Protein AF-A0A966V3R0-F1 (afdb_monomer_lite)

Radius of gyration: 20.93 Å; chains: 1; bounding box: 49×38×62 Å

Foldseek 3Di:
DADLLLLQLQLQCQQLQHLCRSCVLVVHHSVVSVVSPVVVCVVQVWDWDADPQGIDIDGPRLVVLLVVLVVSLVVCLVVLHAAEEEEDLLCCVLLVVLDDPPRYDYHDNPLNPNVQVVVSQSSSSGFKYKAAPLNPPDDDCPFKDKAWLDKFFKFKWFQCPDDDPDDLVNDDDVLVCVVVVLEDDDSRADPVSVPPPPPDVPCPDSVVGDPDDDPRPRMDIDGPSSQVVRPRIDTRDDPRRGMIIMIMMGTPVCCPRVVVVVSSVSSSVVVVVSVVVSVVVVVVD

Secondary structure (DSSP, 8-state):
---HHHHHHHHHHHHSSSHHHHHHHHTS-HHHHHHHHHHHHHHTTEEEEE-SS-EEEEETTHHHHHHHHHHHHHHHHHTT--EEEE--HHHHHHHHHHS-GGGEEE--SSS---S-HHHHHHTTS-SEEEE-GGGGSS---TTEEEEEEEEEE-EEEEE-SS-----GGG---HHHHHHTTSSPPPTTS-GGG--S-SS------TTS-SS-S-TT--EEEE-HHHHTTSTTEEE-------EEEEEEEEEGGGTT-HHHHHHHHHHHHHHHHHHHHHHHHHH--

Structure (mmCIF, N/CA/C/O backbone):
data_AF-A0A966V3R0-F1
#
_entry.id   AF-A0A966V3R0-F1
#
loop_
_atom_site.group_PDB
_atom_site.id
_atom_site.type_symbol
_atom_site.label_atom_id
_atom_site.label_alt_id
_atom_site.label_comp_id
_atom_site.label_asym_id
_atom_site.label_entity_id
_atom_site.label_seq_id
_atom_site.pdbx_PDB_ins_code
_atom_site.Cartn_x
_atom_site.Cartn_y
_atom_site.Cartn_z
_atom_site.occupancy
_atom_site.B_iso_or_equiv
_atom_site.auth_seq_id
_atom_site.auth_comp_id
_atom_site.auth_asym_id
_atom_site.auth_atom_id
_atom_site.pdbx_PDB_model_num
ATOM 1 N N . MET A 1 1 ? -16.363 1.382 23.168 1.00 70.00 1 MET A N 1
ATOM 2 C CA . MET A 1 1 ? -16.516 1.591 21.716 1.00 70.00 1 MET A CA 1
ATOM 3 C C . MET A 1 1 ? -15.509 2.644 21.319 1.00 70.00 1 MET A C 1
ATOM 5 O O . MET A 1 1 ? -15.527 3.715 21.920 1.00 70.00 1 MET A O 1
ATOM 9 N N . ILE A 1 2 ? -14.588 2.299 20.427 1.00 92.81 2 ILE A N 1
ATOM 10 C CA . ILE A 1 2 ? -13.555 3.225 19.961 1.00 92.81 2 ILE A CA 1
ATOM 11 C C . ILE A 1 2 ? -14.083 4.015 18.762 1.00 92.81 2 ILE A C 1
ATOM 13 O O . ILE A 1 2 ? -15.001 3.572 18.075 1.00 92.81 2 ILE A O 1
ATOM 17 N N . SER A 1 3 ? -13.556 5.211 18.520 1.00 93.88 3 SER A N 1
ATOM 18 C CA . SER A 1 3 ? -13.955 5.998 17.349 1.00 93.88 3 SER A CA 1
ATOM 19 C C . SER A 1 3 ? -13.263 5.511 16.068 1.00 93.88 3 SER A C 1
ATOM 21 O O . SER A 1 3 ? -12.231 4.832 16.107 1.00 93.88 3 SER A O 1
ATOM 23 N N . LEU A 1 4 ? -13.796 5.902 14.905 1.00 92.81 4 LEU A N 1
ATOM 24 C CA . LEU A 1 4 ? -13.163 5.622 13.610 1.00 92.81 4 LEU A CA 1
ATOM 25 C C . LEU A 1 4 ? -11.753 6.209 13.537 1.00 92.81 4 LEU A C 1
ATOM 27 O O . LEU A 1 4 ? -10.833 5.540 13.072 1.00 92.81 4 LEU A O 1
ATOM 31 N N . GLU A 1 5 ? -11.569 7.432 14.037 1.00 94.56 5 GLU A N 1
ATOM 32 C CA . GLU A 1 5 ? -10.272 8.108 14.063 1.00 94.56 5 GLU A CA 1
ATOM 33 C C . GLU A 1 5 ? -9.294 7.448 15.039 1.00 94.56 5 GLU A C 1
ATOM 35 O O . GLU A 1 5 ? -8.082 7.529 14.843 1.00 94.56 5 GLU A O 1
ATOM 40 N N . GLU A 1 6 ? -9.795 6.829 16.109 1.00 97.12 6 GLU A N 1
ATOM 41 C CA . GLU A 1 6 ? -8.965 6.093 17.059 1.00 97.12 6 GLU A CA 1
ATOM 42 C C . GLU A 1 6 ? -8.390 4.834 16.415 1.00 97.12 6 GLU A C 1
ATOM 44 O O . GLU A 1 6 ? -7.166 4.667 16.412 1.00 97.12 6 GLU A O 1
ATOM 49 N N . LEU A 1 7 ? -9.237 4.014 15.781 1.00 96.50 7 LEU A N 1
ATOM 50 C CA . LEU A 1 7 ? -8.775 2.824 15.064 1.00 96.50 7 LEU A CA 1
ATOM 51 C C . LEU A 1 7 ? -7.888 3.183 13.868 1.00 96.50 7 LEU A C 1
ATOM 53 O O . LEU A 1 7 ? -6.847 2.570 13.651 1.00 96.50 7 LEU A O 1
ATOM 57 N N . GLU A 1 8 ? -8.258 4.225 13.121 1.00 95.38 8 GLU A N 1
ATOM 58 C CA . GLU A 1 8 ? -7.466 4.712 11.995 1.00 95.38 8 GLU A CA 1
ATOM 59 C C . GLU A 1 8 ? -6.062 5.157 12.412 1.00 95.38 8 GLU A C 1
ATOM 61 O O . GLU A 1 8 ? -5.103 4.878 11.695 1.00 95.38 8 GLU A O 1
ATOM 66 N N . ALA A 1 9 ? -5.913 5.793 13.577 1.00 96.75 9 ALA A N 1
ATOM 67 C CA . ALA A 1 9 ? -4.601 6.174 14.090 1.00 96.75 9 ALA A CA 1
ATOM 68 C C . ALA A 1 9 ? -3.702 4.953 14.345 1.00 96.75 9 ALA A C 1
ATOM 70 O O . ALA A 1 9 ? -2.512 5.002 14.024 1.00 96.75 9 ALA A O 1
ATOM 71 N N . LEU A 1 10 ? -4.262 3.868 14.894 1.00 96.50 10 LEU A N 1
ATOM 72 C CA . LEU A 1 10 ? -3.543 2.609 15.090 1.00 96.50 10 LEU A CA 1
ATOM 73 C C . LEU A 1 10 ? -3.164 1.978 13.750 1.00 96.50 10 LEU A C 1
ATOM 75 O O . LEU A 1 10 ? -1.987 1.722 13.512 1.00 96.50 10 LEU A O 1
ATOM 79 N N . ASP A 1 11 ? -4.131 1.785 12.859 1.00 95.25 11 ASP A N 1
ATOM 80 C CA . ASP A 1 11 ? -3.917 1.133 11.565 1.00 95.25 11 ASP A CA 1
ATOM 81 C C . ASP A 1 11 ? -2.881 1.867 10.708 1.00 95.25 11 ASP A C 1
ATOM 83 O O . ASP A 1 11 ? -1.977 1.246 10.149 1.00 95.25 11 ASP A O 1
ATOM 87 N N . LEU A 1 12 ? -2.963 3.200 10.639 1.00 94.19 12 LEU A N 1
ATOM 88 C CA . LEU A 1 12 ? -1.989 4.010 9.911 1.00 94.19 12 LEU A CA 1
ATOM 89 C C . LEU A 1 12 ? -0.604 3.942 10.553 1.00 94.19 12 LEU A C 1
ATOM 91 O O . LEU A 1 12 ? 0.388 3.966 9.834 1.00 94.19 12 LEU A O 1
ATOM 95 N N . ALA A 1 13 ? -0.498 3.844 11.879 1.00 93.25 13 ALA A N 1
ATOM 96 C CA . ALA A 1 13 ? 0.801 3.696 12.528 1.00 93.25 13 ALA A CA 1
ATOM 97 C C . ALA A 1 13 ? 1.418 2.315 12.274 1.00 93.25 13 ALA A C 1
ATOM 99 O O . ALA A 1 13 ? 2.622 2.238 12.037 1.00 93.25 13 ALA A O 1
ATOM 100 N N . LEU A 1 14 ? 0.613 1.247 12.278 1.00 91.75 14 LEU A N 1
ATOM 101 C CA . LEU A 1 14 ? 1.065 -0.106 11.937 1.00 91.75 14 LEU A CA 1
ATOM 102 C C . LEU A 1 14 ? 1.515 -0.179 10.480 1.00 91.75 14 LEU A C 1
ATOM 104 O O . LEU A 1 14 ? 2.629 -0.616 10.192 1.00 91.75 14 LEU A O 1
ATOM 108 N N . TRP A 1 15 ? 0.681 0.327 9.573 1.00 92.19 15 TRP A N 1
ATOM 109 C CA . TRP A 1 15 ? 0.967 0.330 8.148 1.00 92.19 15 TRP A CA 1
ATOM 110 C C . TRP A 1 15 ? 2.154 1.234 7.809 1.00 92.19 15 TRP A C 1
ATOM 112 O O . TRP A 1 15 ? 3.150 0.762 7.276 1.00 92.19 15 TRP A O 1
ATOM 122 N N . LEU A 1 16 ? 2.114 2.516 8.177 1.00 88.94 16 LEU A N 1
ATOM 123 C CA . LEU A 1 16 ? 3.147 3.508 7.841 1.00 88.94 16 LEU A CA 1
ATOM 124 C C . LEU A 1 16 ? 4.355 3.468 8.798 1.00 88.94 16 LEU A C 1
ATOM 126 O O . LEU A 1 16 ? 5.250 4.313 8.715 1.00 88.94 16 LEU A O 1
ATOM 130 N N . ARG A 1 17 ? 4.376 2.496 9.720 1.00 87.69 17 ARG A N 1
ATOM 131 C CA . ARG A 1 17 ? 5.440 2.168 10.688 1.00 87.69 17 ARG A CA 1
ATOM 132 C C . ARG A 1 17 ? 5.812 3.250 11.704 1.00 87.69 17 ARG A C 1
ATOM 134 O O . ARG A 1 17 ? 6.695 3.020 12.533 1.00 87.69 17 ARG A O 1
ATOM 141 N N . THR A 1 18 ? 5.195 4.429 11.662 1.00 88.19 18 THR A N 1
ATOM 142 C CA . THR A 1 18 ? 5.498 5.529 12.585 1.00 88.19 18 THR A CA 1
ATOM 143 C C . THR A 1 18 ? 4.255 6.352 12.911 1.00 88.19 18 THR A C 1
ATOM 145 O O . THR A 1 18 ? 3.414 6.619 12.052 1.00 88.19 18 THR A O 1
ATOM 148 N N . GLY A 1 19 ? 4.178 6.844 14.152 1.00 90.19 19 GLY A N 1
ATOM 149 C CA . GLY A 1 19 ? 3.129 7.786 14.557 1.00 90.19 19 GLY A CA 1
ATOM 150 C C . GLY A 1 19 ? 3.227 9.144 13.848 1.00 90.19 19 GLY A C 1
ATOM 151 O O . GLY A 1 19 ? 2.223 9.832 13.698 1.00 90.19 19 GLY A O 1
ATOM 152 N N . GLN A 1 20 ? 4.421 9.527 13.379 1.00 91.31 20 GLN A N 1
ATOM 153 C CA . GLN A 1 20 ? 4.618 10.747 12.594 1.00 91.31 20 GLN A CA 1
ATOM 154 C C . GLN A 1 20 ? 3.966 10.634 11.210 1.00 91.31 20 GLN A C 1
ATOM 156 O O . GLN A 1 20 ? 3.215 11.529 10.828 1.00 91.31 20 GLN A O 1
ATOM 161 N N . ALA A 1 21 ? 4.206 9.536 10.485 1.00 89.88 21 ALA A N 1
ATOM 162 C CA . ALA A 1 21 ? 3.581 9.301 9.184 1.00 89.88 21 ALA A CA 1
ATOM 163 C C . ALA A 1 21 ? 2.057 9.155 9.310 1.00 89.88 21 ALA A C 1
ATOM 165 O O . ALA A 1 21 ? 1.314 9.734 8.519 1.00 89.88 21 ALA A O 1
ATOM 166 N N . ALA A 1 22 ? 1.583 8.474 10.359 1.00 92.69 22 ALA A N 1
ATOM 167 C CA . ALA A 1 22 ? 0.158 8.421 10.679 1.00 92.69 22 ALA A CA 1
ATOM 168 C C . ALA A 1 22 ? -0.429 9.821 10.935 1.00 92.69 22 ALA A C 1
ATOM 170 O O . ALA A 1 22 ? -1.480 10.156 10.396 1.00 92.69 22 ALA A O 1
ATOM 171 N N . GLY A 1 23 ? 0.274 10.678 11.683 1.00 93.31 23 GLY A N 1
ATOM 172 C CA . GLY A 1 23 ? -0.156 12.057 11.936 1.00 93.31 23 GLY A CA 1
ATOM 173 C C . GLY A 1 23 ? -0.253 12.885 10.658 1.00 93.31 23 GLY A C 1
ATOM 174 O O . GLY A 1 23 ? -1.248 13.575 10.444 1.00 93.31 23 GLY A O 1
ATOM 175 N N . GLN A 1 24 ? 0.726 12.756 9.760 1.00 91.62 24 GLN A N 1
ATOM 176 C CA . GLN A 1 24 ? 0.691 13.398 8.443 1.00 91.62 24 GLN A CA 1
ATOM 177 C C . GLN A 1 24 ? -0.510 12.928 7.614 1.00 91.62 24 GLN A C 1
ATOM 179 O O . GLN A 1 24 ? -1.234 13.761 7.072 1.00 91.62 24 GLN A O 1
ATOM 184 N N . ALA A 1 25 ? -0.764 11.616 7.568 1.00 90.00 25 ALA A N 1
ATOM 185 C CA . ALA A 1 25 ? -1.905 11.050 6.853 1.00 90.00 25 ALA A CA 1
ATOM 186 C C . ALA A 1 25 ? -3.251 11.528 7.429 1.00 90.00 25 ALA A C 1
ATOM 188 O O . ALA A 1 25 ? -4.181 11.807 6.674 1.00 90.00 25 ALA A O 1
ATOM 189 N N . MET A 1 26 ? -3.352 11.680 8.750 1.00 91.81 26 MET A N 1
ATOM 190 C CA . MET A 1 26 ? -4.562 12.147 9.437 1.00 91.81 26 MET A CA 1
ATOM 191 C C . MET A 1 26 ? -4.673 13.675 9.563 1.00 91.81 26 MET A C 1
ATOM 193 O O . MET A 1 26 ? -5.656 14.161 10.121 1.00 91.81 26 MET A O 1
ATOM 197 N N . HIS A 1 27 ? -3.682 14.436 9.089 1.00 92.75 27 HIS A N 1
ATOM 198 C CA . HIS A 1 27 ? -3.557 15.883 9.311 1.00 92.75 27 HIS A CA 1
ATOM 199 C C . HIS A 1 27 ? -3.627 16.290 10.796 1.00 92.75 27 HIS A C 1
ATOM 201 O O . HIS A 1 27 ? -4.275 17.269 11.164 1.00 92.75 27 HIS A O 1
ATOM 207 N N . CYS A 1 28 ? -2.950 15.544 11.670 1.00 95.44 28 CYS A N 1
ATOM 208 C CA . CYS A 1 28 ? -2.833 15.858 13.091 1.00 95.44 28 CYS A CA 1
ATOM 209 C C . CYS A 1 28 ? -1.398 15.659 13.604 1.00 95.44 28 CYS A C 1
ATOM 211 O O . CYS A 1 28 ? -0.522 15.136 12.916 1.00 95.44 28 CYS A O 1
ATOM 213 N N . ASN A 1 29 ? -1.122 16.120 14.824 1.00 95.31 29 ASN A N 1
ATOM 214 C CA . ASN A 1 29 ? 0.201 15.952 15.420 1.00 95.31 29 ASN A CA 1
ATOM 215 C C . ASN A 1 29 ? 0.402 14.527 15.971 1.00 95.31 29 ASN A C 1
ATOM 217 O O . ASN A 1 29 ? -0.544 13.830 16.348 1.00 95.31 29 ASN A O 1
ATOM 221 N N . GLN A 1 30 ? 1.666 14.113 16.075 1.00 95.38 30 GLN A N 1
ATOM 222 C CA . GLN A 1 30 ? 2.041 12.795 16.594 1.00 95.38 30 GLN A CA 1
ATOM 223 C C . GLN A 1 30 ? 1.498 12.544 18.011 1.00 95.38 30 GLN A C 1
ATOM 225 O O . GLN A 1 30 ? 1.122 11.422 18.332 1.00 95.38 30 GLN A O 1
ATOM 230 N N . SER A 1 31 ? 1.410 13.568 18.867 1.00 96.50 31 SER A N 1
ATOM 231 C CA . SER A 1 31 ? 0.886 13.403 20.229 1.00 96.50 31 SER A CA 1
ATOM 232 C C . SER A 1 31 ? -0.610 13.065 20.252 1.00 96.50 31 SER A C 1
ATOM 234 O O . SER A 1 31 ? -1.043 12.292 21.108 1.00 96.50 31 SER A O 1
ATOM 236 N N . THR A 1 32 ? -1.394 13.572 19.296 1.00 97.62 32 THR A N 1
ATOM 237 C CA . THR A 1 32 ? -2.801 13.186 19.101 1.00 97.62 32 THR A CA 1
ATOM 238 C C . THR A 1 32 ? -2.905 11.737 18.641 1.00 97.62 32 THR A C 1
ATOM 240 O O . THR A 1 32 ? -3.702 10.988 19.204 1.00 97.62 32 THR A O 1
ATOM 243 N N . VAL A 1 33 ? -2.063 11.321 17.689 1.00 97.12 33 VAL A N 1
ATOM 244 C CA . VAL A 1 33 ? -1.975 9.920 17.243 1.00 97.12 33 VAL A CA 1
ATOM 245 C C . VAL A 1 33 ? -1.655 8.998 18.417 1.00 97.12 33 VAL A C 1
ATOM 247 O O . VAL A 1 33 ? -2.396 8.054 18.662 1.00 97.12 33 VAL A O 1
ATOM 250 N N . SER A 1 34 ? -0.628 9.305 19.215 1.00 96.88 34 SER A N 1
ATOM 251 C CA . SER A 1 34 ? -0.251 8.479 20.369 1.00 96.88 34 SER A CA 1
ATOM 252 C C . SER A 1 34 ? -1.370 8.349 21.407 1.00 96.88 34 SER A C 1
ATOM 254 O O . SER A 1 34 ? -1.554 7.277 21.978 1.00 96.88 34 SER A O 1
ATOM 256 N N . ARG A 1 35 ? -2.138 9.420 21.660 1.00 97.56 35 ARG A N 1
ATOM 257 C CA . ARG A 1 35 ? -3.294 9.371 22.574 1.00 97.56 35 ARG A CA 1
ATOM 258 C C . ARG A 1 35 ? -4.416 8.489 22.030 1.00 97.56 35 ARG A C 1
ATOM 260 O O . ARG A 1 35 ? -4.992 7.726 22.795 1.00 97.56 35 ARG A O 1
ATOM 267 N N . ARG A 1 36 ? -4.714 8.597 20.732 1.00 98.00 36 ARG A N 1
ATOM 268 C CA . ARG A 1 36 ? -5.726 7.779 20.046 1.00 98.00 36 ARG A CA 1
ATOM 269 C C . ARG A 1 36 ? -5.355 6.301 20.056 1.00 98.00 36 ARG A C 1
ATOM 271 O O . ARG A 1 36 ? -6.161 5.485 20.476 1.00 98.00 36 ARG A O 1
ATOM 278 N N . ILE A 1 37 ? -4.109 5.990 19.704 1.00 97.25 37 ILE A N 1
ATOM 279 C CA . ILE A 1 37 ? -3.561 4.634 19.770 1.00 97.25 37 ILE A CA 1
ATOM 280 C C . ILE A 1 37 ? -3.718 4.054 21.172 1.00 97.25 37 ILE A C 1
ATOM 282 O O . ILE A 1 37 ? -4.222 2.947 21.305 1.00 97.25 37 ILE A O 1
ATOM 286 N N . ARG A 1 38 ? -3.343 4.805 22.217 1.00 96.94 38 ARG A N 1
ATOM 287 C CA . ARG A 1 38 ? -3.463 4.323 23.598 1.00 96.94 38 ARG A CA 1
ATOM 288 C C . ARG A 1 38 ? -4.898 3.938 23.953 1.00 96.94 38 ARG A C 1
ATOM 290 O O . ARG A 1 38 ? -5.092 2.883 24.521 1.00 96.94 38 ARG A O 1
ATOM 297 N N . ARG A 1 39 ? -5.897 4.726 23.545 1.00 97.06 39 ARG A N 1
ATOM 298 C CA . ARG A 1 39 ? -7.310 4.383 23.788 1.00 97.06 39 ARG A CA 1
ATOM 299 C C . ARG A 1 39 ? -7.738 3.087 23.110 1.00 97.06 39 ARG A C 1
ATOM 301 O O . ARG A 1 39 ? -8.519 2.347 23.692 1.00 97.06 39 ARG A O 1
ATOM 308 N N . VAL A 1 40 ? -7.243 2.822 21.898 1.00 97.06 40 VAL A N 1
ATOM 309 C CA . VAL A 1 40 ? -7.500 1.544 21.221 1.00 97.06 40 VAL A CA 1
ATOM 310 C C . VAL A 1 40 ? -6.835 0.407 21.984 1.00 97.06 40 VAL A C 1
ATOM 312 O O . VAL A 1 40 ? -7.498 -0.560 22.324 1.00 97.06 40 VAL A O 1
ATOM 315 N N . LEU A 1 41 ? -5.551 0.546 22.306 1.00 96.25 41 LEU A N 1
ATOM 316 C CA . LEU A 1 41 ? -4.802 -0.464 23.051 1.00 96.25 41 LEU A CA 1
ATOM 317 C C . LEU A 1 41 ? -5.446 -0.776 24.411 1.00 96.25 41 LEU A C 1
ATOM 319 O O . LEU A 1 41 ? -5.676 -1.941 24.705 1.00 96.25 41 LEU A O 1
ATOM 323 N N . ASP A 1 42 ? -5.841 0.246 25.174 1.00 95.50 42 ASP A N 1
ATOM 324 C CA . ASP A 1 42 ? -6.535 0.087 26.457 1.00 95.50 42 ASP A CA 1
ATOM 325 C C . ASP A 1 42 ? -7.890 -0.636 26.291 1.00 95.50 42 ASP A C 1
ATOM 327 O O . ASP A 1 42 ? -8.297 -1.405 27.157 1.00 95.50 42 ASP A O 1
ATOM 331 N N . ALA A 1 43 ? -8.605 -0.402 25.182 1.00 95.31 43 ALA A N 1
ATOM 332 C CA . ALA A 1 43 ? -9.907 -1.020 24.920 1.00 95.31 43 ALA A CA 1
ATOM 333 C C . ALA A 1 43 ? -9.822 -2.505 24.533 1.00 95.31 43 ALA A C 1
ATOM 335 O O . ALA A 1 43 ? -10.803 -3.225 24.711 1.00 95.31 43 ALA A O 1
ATOM 336 N N . PHE A 1 44 ? -8.680 -2.948 24.002 1.00 94.62 44 PHE A N 1
ATOM 337 C CA . PHE A 1 44 ? -8.447 -4.326 23.557 1.00 94.62 44 PHE A CA 1
ATOM 338 C C . PHE A 1 44 ? -7.384 -5.049 24.396 1.00 94.62 44 PHE A C 1
ATOM 340 O O . PHE A 1 44 ? -6.877 -6.076 23.957 1.00 94.62 44 PHE A O 1
ATOM 347 N N . ASP A 1 45 ? -7.018 -4.515 25.565 1.00 94.12 45 ASP A N 1
ATOM 348 C CA . ASP A 1 45 ? -5.939 -5.043 26.416 1.00 94.12 45 ASP A CA 1
ATOM 349 C C . ASP A 1 45 ? -4.681 -5.402 25.601 1.00 94.12 45 ASP A C 1
ATOM 351 O O . ASP A 1 45 ? -4.178 -6.525 25.590 1.00 94.12 45 ASP A O 1
ATOM 355 N N . GLY A 1 46 ? -4.271 -4.445 24.767 1.00 94.44 46 GLY A N 1
ATOM 356 C CA . GLY A 1 46 ? -3.234 -4.624 23.768 1.00 94.44 46 GLY A CA 1
ATOM 357 C C . GLY A 1 46 ? -2.031 -3.726 23.994 1.00 94.44 46 GLY A C 1
ATOM 358 O O . GLY A 1 46 ? -2.076 -2.706 24.677 1.00 94.44 46 GLY A O 1
ATOM 359 N N . GLU A 1 47 ? -0.941 -4.056 23.320 1.00 95.19 47 GLU A N 1
ATOM 360 C CA . GLU A 1 47 ? 0.256 -3.229 23.262 1.00 95.19 47 GLU A CA 1
ATOM 361 C C . GLU A 1 47 ? 0.853 -3.217 21.853 1.00 95.19 47 GLU A C 1
ATOM 363 O O . GLU A 1 47 ? 0.731 -4.172 21.084 1.00 95.19 47 GLU A O 1
ATOM 368 N N . ILE A 1 48 ? 1.508 -2.107 21.498 1.00 93.19 48 ILE A N 1
ATOM 369 C CA . ILE A 1 48 ? 2.312 -2.046 20.275 1.00 93.19 48 ILE A CA 1
ATOM 370 C C . ILE A 1 48 ? 3.697 -2.593 20.575 1.00 93.19 48 ILE A C 1
ATOM 372 O O . ILE A 1 48 ? 4.438 -2.052 21.398 1.00 93.19 48 ILE A O 1
ATOM 376 N N . CYS A 1 49 ? 4.075 -3.599 19.807 1.00 91.12 49 CYS A N 1
ATOM 377 C CA . CYS A 1 49 ? 5.396 -4.187 19.812 1.00 91.12 49 CYS A CA 1
ATOM 378 C C . CYS A 1 49 ? 6.150 -3.811 18.529 1.00 91.12 49 CYS A C 1
ATOM 380 O O . CYS A 1 49 ? 5.573 -3.374 17.529 1.00 91.12 49 CYS A O 1
ATOM 382 N N . ARG A 1 50 ? 7.471 -4.008 18.547 1.00 89.12 50 ARG A N 1
ATOM 383 C CA . ARG A 1 50 ? 8.342 -3.807 17.385 1.00 89.12 50 ARG A CA 1
ATOM 384 C C . ARG A 1 50 ? 9.194 -5.044 17.145 1.00 89.12 50 ARG A C 1
ATOM 386 O O . ARG A 1 50 ? 9.756 -5.591 18.088 1.00 89.12 50 ARG A O 1
ATOM 393 N N . ASN A 1 51 ? 9.315 -5.454 15.891 1.00 82.94 51 ASN A N 1
ATOM 394 C CA . ASN A 1 51 ? 10.242 -6.495 15.446 1.00 82.94 51 ASN A CA 1
ATOM 395 C C . ASN A 1 51 ? 11.092 -5.983 14.266 1.00 82.94 51 ASN A C 1
ATOM 397 O O . ASN A 1 51 ? 11.059 -4.794 13.936 1.00 82.94 51 ASN A O 1
ATOM 401 N N . SER A 1 52 ? 11.865 -6.872 13.634 1.00 74.56 52 SER A N 1
ATOM 402 C CA . SER A 1 52 ? 12.659 -6.561 12.433 1.00 74.56 52 SER A CA 1
ATOM 403 C C . SER A 1 52 ? 11.807 -6.072 11.253 1.00 74.56 52 SER A C 1
ATOM 405 O O . SER A 1 52 ? 12.303 -5.325 10.413 1.00 74.56 52 SER A O 1
ATOM 407 N N . VAL A 1 53 ? 10.528 -6.455 11.228 1.00 68.25 53 VAL A N 1
ATOM 408 C CA . VAL A 1 53 ? 9.571 -6.235 10.135 1.00 68.25 53 VAL A CA 1
ATOM 409 C C . VAL A 1 53 ? 8.798 -4.920 10.284 1.00 68.25 53 VAL A C 1
ATOM 411 O O . VAL A 1 53 ? 8.378 -4.315 9.294 1.00 68.25 53 VAL A O 1
ATOM 414 N N . GLY A 1 54 ? 8.596 -4.434 11.510 1.00 78.12 54 GLY A N 1
ATOM 415 C CA . GLY A 1 54 ? 7.852 -3.206 11.771 1.00 78.12 54 GLY A CA 1
ATOM 416 C C . GLY A 1 54 ? 7.141 -3.190 13.119 1.00 78.12 54 GLY A C 1
ATOM 417 O O . GLY A 1 54 ? 7.634 -3.733 14.108 1.00 78.12 54 GLY A O 1
ATOM 418 N N . LEU A 1 55 ? 6.005 -2.492 13.152 1.00 86.62 55 LEU A N 1
ATOM 419 C CA . LEU A 1 55 ? 5.118 -2.428 14.309 1.00 86.62 55 LEU A CA 1
ATOM 420 C C . LEU A 1 55 ? 4.019 -3.480 14.171 1.00 86.62 55 LEU A C 1
ATOM 422 O O . LEU A 1 55 ? 3.478 -3.664 13.082 1.00 86.62 55 LEU A O 1
ATOM 426 N N . TYR A 1 56 ? 3.671 -4.125 15.277 1.00 89.12 56 TYR A N 1
ATOM 427 C CA . TYR A 1 56 ? 2.530 -5.033 15.369 1.00 89.12 56 TYR A CA 1
ATOM 428 C C . TYR A 1 56 ? 1.810 -4.827 16.702 1.00 89.12 56 TYR A C 1
ATOM 430 O O . TYR A 1 56 ? 2.362 -4.214 17.616 1.00 89.12 56 TYR A O 1
ATOM 438 N N . VAL A 1 57 ? 0.572 -5.305 16.794 1.00 92.25 57 VAL A N 1
ATOM 439 C CA . VAL A 1 57 ? -0.191 -5.316 18.047 1.00 92.25 57 VAL A CA 1
ATOM 440 C C . VAL A 1 57 ? -0.114 -6.714 18.628 1.00 92.25 57 VAL A C 1
ATOM 442 O O . VAL A 1 57 ? -0.284 -7.685 17.896 1.00 92.25 57 VAL A O 1
ATOM 445 N N . ARG A 1 58 ? 0.159 -6.795 19.925 1.00 92.19 58 ARG A N 1
ATOM 446 C CA . ARG A 1 58 ? -0.057 -7.990 20.734 1.00 92.19 58 ARG A CA 1
ATOM 447 C C . ARG A 1 58 ? -1.253 -7.703 21.630 1.00 92.19 58 ARG A C 1
ATOM 449 O O . ARG A 1 58 ? -1.208 -6.724 22.370 1.00 92.19 58 ARG A O 1
ATOM 456 N N . SER A 1 59 ? -2.312 -8.494 21.525 1.00 91.00 59 SER A N 1
ATOM 457 C CA . SER A 1 59 ? -3.540 -8.312 22.298 1.00 91.00 59 SER A CA 1
ATOM 458 C C . SER A 1 59 ? -4.158 -9.668 22.616 1.00 91.00 59 SER A C 1
ATOM 460 O O . SER A 1 59 ? -4.167 -10.569 21.781 1.00 91.00 59 SER A O 1
ATOM 462 N N . ASP A 1 60 ? -4.727 -9.792 23.812 1.00 89.00 60 ASP A N 1
ATOM 463 C CA . ASP A 1 60 ? -5.511 -10.974 24.196 1.00 89.00 60 ASP A CA 1
ATOM 464 C C . ASP A 1 60 ? -6.911 -10.976 23.540 1.00 89.00 60 ASP A C 1
ATOM 466 O O . ASP A 1 60 ? -7.680 -11.927 23.670 1.00 89.00 60 ASP A O 1
ATOM 470 N N . CYS A 1 61 ? -7.242 -9.906 22.811 1.00 92.25 61 CYS A N 1
ATOM 471 C CA . CYS A 1 61 ? -8.510 -9.659 22.134 1.00 92.25 61 CYS A CA 1
ATOM 472 C C . CYS A 1 61 ? -8.334 -9.476 20.612 1.00 92.25 61 CYS A C 1
ATOM 474 O O . CYS A 1 61 ? -9.088 -8.716 19.996 1.00 92.25 61 CYS A O 1
ATOM 476 N N . ASP A 1 62 ? -7.362 -10.159 19.993 1.00 91.00 62 ASP A N 1
ATOM 477 C CA . ASP A 1 62 ? -7.050 -10.028 18.558 1.00 91.00 62 ASP A CA 1
ATOM 478 C C . ASP A 1 62 ? -8.284 -10.222 17.652 1.00 91.00 62 ASP A C 1
ATOM 480 O O . ASP A 1 62 ? -8.504 -9.430 16.731 1.00 91.00 62 ASP A O 1
ATOM 484 N N . ASP A 1 63 ? -9.142 -11.202 17.954 1.00 93.75 63 ASP A N 1
ATOM 485 C CA . ASP A 1 63 ? -10.377 -11.455 17.197 1.00 93.75 63 ASP A CA 1
ATOM 486 C C . ASP A 1 63 ? -11.368 -10.282 17.286 1.00 93.75 63 ASP A C 1
ATOM 488 O O . ASP A 1 63 ? -12.004 -9.916 16.295 1.00 93.75 63 ASP A O 1
ATOM 492 N N . LEU A 1 64 ? -11.492 -9.653 18.461 1.00 94.69 64 LEU A N 1
ATOM 493 C CA . LEU A 1 64 ? -12.360 -8.486 18.653 1.00 94.69 64 LEU A CA 1
ATOM 494 C C . LEU A 1 64 ? -11.812 -7.262 17.919 1.00 94.69 64 LEU A C 1
ATOM 496 O O . LEU A 1 64 ? -12.581 -6.530 17.296 1.00 94.69 64 LEU A O 1
ATOM 500 N N . LEU A 1 65 ? -10.493 -7.054 17.948 1.00 95.06 65 LEU A N 1
ATOM 501 C CA . LEU A 1 65 ? -9.852 -5.982 17.190 1.00 95.06 65 LEU A CA 1
ATOM 502 C C . LEU A 1 65 ? -10.049 -6.186 15.680 1.00 95.06 65 LEU A C 1
ATOM 504 O O . LEU A 1 65 ? -10.317 -5.227 14.954 1.00 95.06 65 LEU A O 1
ATOM 508 N N . LEU A 1 66 ? -9.951 -7.429 15.205 1.00 95.12 66 LEU A N 1
ATOM 509 C CA . LEU A 1 66 ? -10.206 -7.782 13.812 1.00 95.12 66 LEU A CA 1
ATOM 510 C C . LEU A 1 66 ? -11.657 -7.485 13.404 1.00 95.12 66 LEU A C 1
ATOM 512 O O . LEU A 1 66 ? -11.882 -6.858 12.367 1.00 95.12 66 LEU A O 1
ATOM 516 N N . MET A 1 67 ? -12.630 -7.878 14.232 1.00 95.56 67 MET A N 1
ATOM 517 C CA . MET A 1 67 ? -14.051 -7.583 14.011 1.00 95.56 67 MET A CA 1
ATOM 518 C C . MET A 1 67 ? -14.328 -6.073 13.972 1.00 95.56 67 MET A C 1
ATOM 520 O O . MET A 1 67 ? -15.038 -5.597 13.084 1.00 95.56 67 MET A O 1
ATOM 524 N N . GLU A 1 68 ? -13.729 -5.295 14.876 1.00 95.75 68 GLU A N 1
ATOM 525 C CA . GLU A 1 68 ? -13.881 -3.834 14.878 1.00 95.75 68 GLU A CA 1
ATOM 526 C C . GLU A 1 68 ? -13.314 -3.217 13.589 1.00 95.75 68 GLU A C 1
ATOM 528 O O . GLU A 1 68 ? -13.958 -2.379 12.948 1.00 95.75 68 GLU A O 1
ATOM 533 N N . ARG A 1 69 ? -12.141 -3.686 13.137 1.00 96.12 69 ARG A N 1
ATOM 534 C CA . ARG A 1 69 ? -11.552 -3.248 11.863 1.00 96.12 69 ARG A CA 1
ATOM 535 C C . ARG A 1 69 ? -12.435 -3.583 10.668 1.00 96.12 69 ARG A C 1
ATOM 537 O O . ARG A 1 69 ? -12.580 -2.737 9.788 1.00 96.12 69 ARG A O 1
ATOM 544 N N . GLN A 1 70 ? -13.058 -4.760 10.643 1.00 96.06 70 GLN A N 1
ATOM 545 C CA . GLN A 1 70 ? -14.010 -5.144 9.596 1.00 96.06 70 GLN A CA 1
ATOM 546 C C . GLN A 1 70 ? -15.188 -4.171 9.517 1.00 96.06 70 GLN A C 1
ATOM 548 O O . GLN A 1 70 ? -15.491 -3.641 8.445 1.00 96.06 70 GLN A O 1
ATOM 553 N N . ILE A 1 71 ? -15.821 -3.885 10.657 1.00 95.06 71 ILE A N 1
ATOM 554 C CA . ILE A 1 71 ? -16.957 -2.959 10.734 1.00 95.06 71 ILE A CA 1
ATOM 555 C C . ILE A 1 71 ? -16.530 -1.559 10.277 1.00 95.06 71 ILE A C 1
ATOM 557 O O . ILE A 1 71 ? -17.198 -0.939 9.444 1.00 95.06 71 ILE A O 1
ATOM 561 N N . HIS A 1 72 ? -15.387 -1.071 10.762 1.00 94.94 72 HIS A N 1
ATOM 562 C CA . HIS A 1 72 ? -14.863 0.249 10.412 1.00 94.94 72 HIS A CA 1
ATOM 563 C C . HIS A 1 72 ? -14.472 0.351 8.935 1.00 94.94 72 HIS A C 1
ATOM 565 O O . HIS A 1 72 ? -14.704 1.387 8.309 1.00 94.94 72 HIS A O 1
ATOM 571 N N . GLN A 1 73 ? -13.907 -0.709 8.355 1.00 95.50 73 GLN A N 1
ATOM 572 C CA . GLN A 1 73 ? -13.581 -0.776 6.935 1.00 95.50 73 GLN A CA 1
ATOM 573 C C . GLN A 1 73 ? -14.845 -0.685 6.077 1.00 95.50 73 GLN A C 1
ATOM 575 O O . GLN A 1 73 ? -14.911 0.159 5.182 1.00 95.50 73 GLN A O 1
ATOM 580 N N . LEU A 1 74 ? -15.867 -1.491 6.375 1.00 94.50 74 LEU A N 1
ATOM 581 C CA . LEU A 1 74 ? -17.138 -1.456 5.649 1.00 94.50 74 LEU A CA 1
ATOM 582 C C . LEU A 1 74 ? -17.820 -0.091 5.780 1.00 94.50 74 LEU A C 1
ATOM 584 O O . LEU A 1 74 ? -18.253 0.480 4.777 1.00 94.50 74 LEU A O 1
ATOM 588 N N . TYR A 1 75 ? -17.842 0.482 6.987 1.00 94.25 75 TYR A N 1
ATOM 589 C CA . TYR A 1 75 ? -18.370 1.825 7.214 1.00 94.25 75 TYR A CA 1
ATOM 590 C C . TYR A 1 75 ? -17.603 2.883 6.406 1.00 94.25 75 TYR A C 1
ATOM 592 O O . TYR A 1 75 ? -18.218 3.712 5.730 1.00 94.25 75 TYR A O 1
ATOM 600 N N . ARG A 1 76 ? -16.262 2.853 6.431 1.00 93.06 76 ARG A N 1
ATOM 601 C CA . ARG A 1 76 ? -15.401 3.797 5.697 1.00 93.06 76 ARG A CA 1
ATOM 602 C C . ARG A 1 76 ? -15.636 3.704 4.194 1.00 93.06 76 ARG A C 1
ATOM 604 O O . ARG A 1 76 ? -15.763 4.732 3.527 1.00 93.06 76 ARG A O 1
ATOM 611 N N . LEU A 1 77 ? -15.692 2.490 3.652 1.00 92.50 77 LEU A N 1
ATOM 612 C CA . LEU A 1 77 ? -15.912 2.269 2.227 1.00 92.50 77 LEU A CA 1
ATOM 613 C C . LEU A 1 77 ? -17.324 2.704 1.811 1.00 92.50 77 LEU A C 1
ATOM 615 O O . LEU A 1 77 ? -17.445 3.425 0.820 1.00 92.50 77 LEU A O 1
ATOM 619 N N . GLY A 1 78 ? -18.354 2.386 2.600 1.00 92.00 78 GLY A N 1
ATOM 620 C CA . GLY A 1 78 ? -19.739 2.793 2.341 1.00 92.00 78 GLY A CA 1
ATOM 621 C C . GLY A 1 78 ? -19.981 4.307 2.409 1.00 92.00 78 GLY A C 1
ATOM 622 O O . GLY A 1 78 ? -20.828 4.823 1.687 1.00 92.00 78 GLY A O 1
ATOM 623 N N . ASN A 1 79 ? -19.198 5.038 3.210 1.00 91.81 79 ASN A N 1
ATOM 624 C CA . ASN A 1 79 ? -19.361 6.481 3.436 1.00 91.81 79 ASN A CA 1
ATOM 625 C C . ASN A 1 79 ? -18.296 7.348 2.739 1.00 91.81 79 ASN A C 1
ATOM 627 O O . ASN A 1 79 ? -17.955 8.425 3.220 1.00 91.81 79 ASN A O 1
ATOM 631 N N . ASN A 1 80 ? -17.748 6.899 1.605 1.00 87.75 80 ASN A N 1
ATOM 632 C CA . ASN A 1 80 ? -16.754 7.653 0.822 1.00 87.75 80 ASN A CA 1
ATOM 633 C C . ASN A 1 80 ? -15.461 8.043 1.582 1.00 87.75 80 ASN A C 1
ATOM 635 O O . ASN A 1 80 ? -14.745 8.944 1.147 1.00 87.75 80 ASN A O 1
ATOM 639 N N . GLY A 1 81 ? -15.105 7.357 2.675 1.00 88.25 81 GLY A N 1
ATOM 640 C CA . GLY A 1 81 ? -13.840 7.577 3.393 1.00 88.25 81 GLY A CA 1
ATOM 641 C C . GLY A 1 81 ? -12.609 7.174 2.567 1.00 88.25 81 GLY A C 1
ATOM 642 O O . GLY A 1 81 ? -12.737 6.672 1.464 1.00 88.25 81 GLY A O 1
ATOM 643 N N . ARG A 1 82 ? -11.371 7.366 3.012 1.00 90.50 82 ARG A N 1
ATOM 644 C CA . ARG A 1 82 ? -10.218 7.076 2.124 1.00 90.50 82 ARG A CA 1
ATOM 645 C C . ARG A 1 82 ? -10.021 5.568 1.912 1.00 90.50 82 ARG A C 1
ATOM 647 O O . ARG A 1 82 ? -10.106 4.809 2.873 1.00 90.50 82 ARG A O 1
ATOM 654 N N . ILE A 1 83 ? -9.740 5.144 0.677 1.00 93.44 83 ILE A N 1
ATOM 655 C CA . ILE A 1 83 ? -9.265 3.779 0.395 1.00 93.44 83 ILE A CA 1
ATOM 656 C C . ILE A 1 83 ? -7.785 3.716 0.757 1.00 93.44 83 ILE A C 1
ATOM 658 O O . ILE A 1 83 ? -7.022 4.573 0.324 1.00 93.44 83 ILE A O 1
ATOM 662 N N . ARG A 1 84 ? -7.368 2.721 1.530 1.00 94.44 84 ARG A N 1
ATOM 663 C CA . ARG A 1 84 ? -5.968 2.495 1.898 1.00 94.44 84 ARG A CA 1
ATOM 664 C C . ARG A 1 84 ? -5.362 1.468 0.950 1.00 94.44 84 ARG A C 1
ATOM 666 O O . ARG A 1 84 ? -5.761 0.306 0.984 1.00 94.44 84 ARG A O 1
ATOM 673 N N . ILE A 1 85 ? -4.421 1.895 0.111 1.00 93.81 85 ILE A N 1
ATOM 674 C CA . ILE A 1 85 ? -3.753 1.027 -0.863 1.00 93.81 85 ILE A CA 1
ATOM 675 C C . ILE A 1 85 ? -2.254 0.942 -0.597 1.00 93.81 85 ILE A C 1
ATOM 677 O O . ILE A 1 85 ? -1.563 1.961 -0.559 1.00 93.81 85 ILE A O 1
ATOM 681 N N . ASN A 1 86 ? -1.745 -0.281 -0.457 1.00 92.44 86 ASN A N 1
ATOM 682 C CA . ASN A 1 86 ? -0.311 -0.533 -0.436 1.00 92.44 86 ASN A CA 1
ATOM 683 C C . ASN A 1 86 ? 0.223 -0.728 -1.859 1.00 92.44 86 ASN A C 1
ATOM 685 O O . ASN A 1 86 ? -0.248 -1.606 -2.571 1.00 92.44 86 ASN A O 1
ATOM 689 N N . ILE A 1 87 ? 1.231 0.040 -2.253 1.00 89.19 87 ILE A N 1
ATOM 690 C CA . ILE A 1 87 ? 1.877 -0.030 -3.563 1.00 89.19 87 ILE A CA 1
ATOM 691 C C . ILE A 1 87 ? 3.372 -0.276 -3.349 1.00 89.19 87 ILE A C 1
ATOM 693 O O . ILE A 1 87 ? 3.987 0.432 -2.541 1.00 89.19 87 ILE A O 1
ATOM 697 N N . PRO A 1 88 ? 3.976 -1.256 -4.035 1.00 82.81 88 PRO A N 1
ATOM 698 C CA . PRO A 1 88 ? 5.387 -1.533 -3.868 1.00 82.81 88 PRO A CA 1
ATOM 699 C C . PRO A 1 88 ? 6.245 -0.436 -4.504 1.00 82.81 88 PRO A C 1
ATOM 701 O O . PRO A 1 88 ? 5.816 0.272 -5.414 1.00 82.81 88 PRO A O 1
ATOM 704 N N . ALA A 1 89 ? 7.478 -0.292 -4.016 1.00 77.94 89 ALA A N 1
ATOM 705 C CA . ALA A 1 89 ? 8.341 0.846 -4.332 1.00 77.94 89 ALA A CA 1
ATOM 706 C C . ALA A 1 89 ? 8.564 1.060 -5.845 1.00 77.94 89 ALA A C 1
ATOM 708 O O . ALA A 1 89 ? 8.536 2.194 -6.317 1.00 77.94 89 ALA A O 1
ATOM 709 N N . TRP A 1 90 ? 8.731 -0.017 -6.618 1.00 75.81 90 TRP A N 1
ATOM 710 C CA . TRP A 1 90 ? 9.029 0.044 -8.057 1.00 75.81 90 TRP A CA 1
ATOM 711 C C . TRP A 1 90 ? 7.851 0.522 -8.920 1.00 75.81 90 TRP A C 1
ATOM 713 O O . TRP A 1 90 ? 8.077 1.164 -9.944 1.00 75.81 90 TRP A O 1
ATOM 723 N N . SER A 1 91 ? 6.602 0.261 -8.519 1.00 79.88 91 SER A N 1
ATOM 724 C CA . SER A 1 91 ? 5.404 0.753 -9.222 1.00 79.88 91 SER A CA 1
ATOM 725 C C . SER A 1 91 ? 4.743 1.939 -8.530 1.00 79.88 91 SER A C 1
ATOM 727 O O . SER A 1 91 ? 3.805 2.527 -9.074 1.00 79.88 91 SER A O 1
ATOM 729 N N . HIS A 1 92 ? 5.277 2.357 -7.377 1.00 85.00 92 HIS A N 1
ATOM 730 C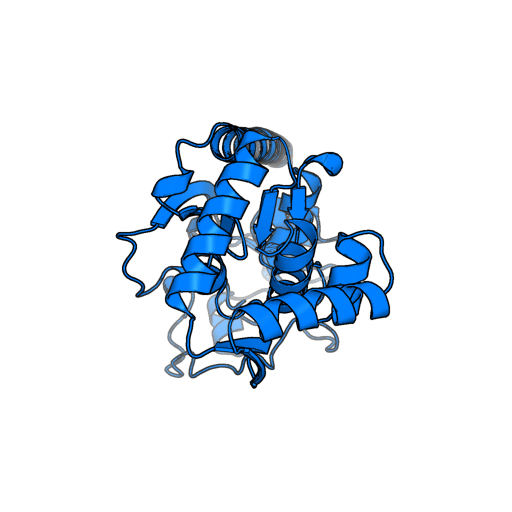 CA . HIS A 1 92 ? 4.726 3.416 -6.539 1.00 85.00 92 HIS A CA 1
ATOM 731 C C . HIS A 1 92 ? 4.434 4.689 -7.316 1.00 85.00 92 HIS A C 1
ATOM 733 O O . HIS A 1 92 ? 3.284 5.113 -7.378 1.00 85.00 92 HIS A O 1
ATOM 739 N N . ARG A 1 93 ? 5.448 5.259 -7.977 1.00 83.38 93 ARG A N 1
ATOM 740 C CA . ARG A 1 93 ? 5.286 6.497 -8.747 1.00 83.38 93 ARG A CA 1
ATOM 741 C C . ARG A 1 93 ? 4.295 6.355 -9.893 1.00 83.38 93 ARG A C 1
ATOM 743 O O . ARG A 1 93 ? 3.483 7.255 -10.091 1.00 83.38 93 ARG A O 1
ATOM 750 N N . VAL A 1 94 ? 4.366 5.249 -10.643 1.00 84.00 94 VAL A N 1
ATOM 751 C CA . VAL A 1 94 ? 3.470 5.000 -11.782 1.00 84.00 94 VAL A CA 1
ATOM 752 C C . VAL A 1 94 ? 2.046 5.011 -11.271 1.00 84.00 94 VAL A C 1
ATOM 754 O O . VAL A 1 94 ? 1.266 5.867 -11.670 1.00 84.00 94 VAL A O 1
ATOM 757 N N . ILE A 1 95 ? 1.729 4.103 -10.351 1.00 86.31 95 ILE A N 1
ATOM 758 C CA . ILE A 1 95 ? 0.360 3.882 -9.908 1.00 86.31 95 ILE A CA 1
ATOM 759 C C . ILE A 1 95 ? -0.140 5.104 -9.151 1.00 86.31 95 ILE A C 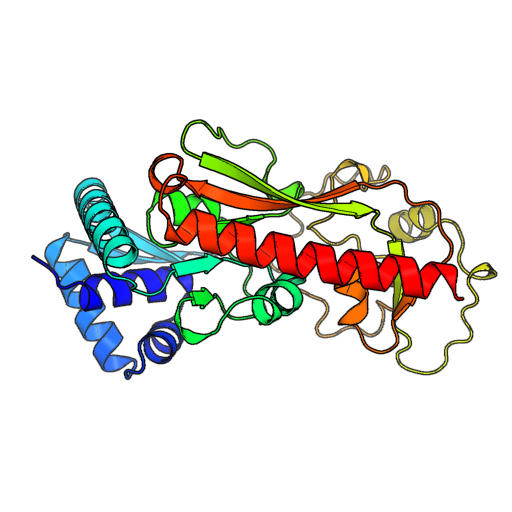1
ATOM 761 O O . ILE A 1 95 ? -1.230 5.572 -9.454 1.00 86.31 95 ILE A O 1
ATOM 765 N N . ARG A 1 96 ? 0.661 5.705 -8.261 1.00 87.25 96 ARG A N 1
ATOM 766 C CA . ARG A 1 96 ? 0.281 6.922 -7.527 1.00 87.25 96 ARG A CA 1
ATOM 767 C C . ARG A 1 96 ? -0.147 8.060 -8.450 1.00 87.25 96 ARG A C 1
ATOM 769 O O . ARG A 1 96 ? -1.140 8.711 -8.148 1.00 87.25 96 ARG A O 1
ATOM 776 N N . ASN A 1 97 ? 0.531 8.260 -9.580 1.00 85.12 97 ASN A N 1
ATOM 777 C CA . ASN A 1 97 ? 0.158 9.289 -10.558 1.00 85.12 97 ASN A CA 1
ATOM 778 C C . ASN A 1 97 ? -1.165 8.985 -11.291 1.00 85.12 97 ASN A C 1
ATOM 780 O O . ASN A 1 97 ? -1.775 9.880 -11.877 1.00 85.12 97 ASN A O 1
ATOM 784 N N . LEU A 1 98 ? -1.632 7.733 -11.268 1.00 84.12 98 LEU A N 1
ATOM 785 C CA . LEU A 1 98 ? -2.928 7.335 -11.828 1.00 84.12 98 LEU A CA 1
ATOM 786 C C . LEU A 1 98 ? -4.074 7.524 -10.835 1.00 84.12 98 LEU A C 1
ATOM 788 O O . LEU A 1 98 ? -5.227 7.633 -11.257 1.00 84.12 98 LEU A O 1
ATOM 792 N N . LEU A 1 99 ? -3.772 7.571 -9.539 1.00 85.06 99 LEU A N 1
ATOM 793 C CA . LEU A 1 99 ? -4.757 7.678 -8.473 1.00 85.06 99 LEU A CA 1
ATOM 794 C C . LEU A 1 99 ? -5.230 9.125 -8.293 1.00 85.06 99 LEU A C 1
ATOM 796 O O . LEU A 1 99 ? -4.456 10.075 -8.353 1.00 85.06 99 LEU A O 1
ATOM 800 N N . SER A 1 100 ? -6.523 9.307 -8.026 1.00 74.88 100 SER A N 1
ATOM 801 C CA . SER A 1 100 ? -7.063 10.606 -7.614 1.00 74.88 100 SER A CA 1
ATOM 802 C C . SER A 1 100 ? -6.771 10.860 -6.128 1.00 74.88 100 SER A C 1
ATOM 804 O O . SER A 1 100 ? -7.244 10.102 -5.278 1.00 74.88 100 SER A O 1
ATOM 806 N N . GLU A 1 101 ? -6.056 11.942 -5.807 1.00 66.69 101 GLU A N 1
ATOM 807 C CA . GLU A 1 101 ? -5.478 12.198 -4.471 1.00 66.69 101 GLU A CA 1
ATOM 808 C C . GLU A 1 101 ? -6.492 12.270 -3.313 1.00 66.69 101 GLU A C 1
ATOM 810 O O . GLU A 1 101 ? -6.170 11.929 -2.179 1.00 66.69 101 GLU A O 1
ATOM 815 N N . HIS A 1 102 ? -7.734 12.683 -3.571 1.00 66.38 102 HIS A N 1
ATOM 816 C CA . HIS A 1 102 ? -8.678 13.037 -2.503 1.00 66.38 102 HIS A CA 1
ATOM 817 C C . HIS A 1 102 ? -9.374 11.834 -1.846 1.00 66.38 102 HIS A C 1
ATOM 819 O O . HIS A 1 102 ? -9.879 11.947 -0.731 1.00 66.38 102 HIS A O 1
ATOM 825 N N . ALA A 1 103 ? -9.416 10.680 -2.517 1.00 75.88 103 ALA A N 1
ATOM 826 C CA . ALA A 1 103 ? -10.186 9.516 -2.068 1.00 75.88 103 ALA A CA 1
ATOM 827 C C . ALA A 1 103 ? -9.311 8.335 -1.626 1.00 75.88 103 ALA A C 1
ATOM 829 O O . ALA A 1 103 ? -9.849 7.284 -1.266 1.00 75.88 103 ALA A O 1
ATOM 830 N N . ILE A 1 104 ? -7.985 8.481 -1.687 1.00 86.00 104 ILE A N 1
ATOM 831 C CA . ILE A 1 104 ? -7.046 7.368 -1.567 1.00 86.00 104 ILE A CA 1
ATOM 832 C C . ILE A 1 104 ? -5.881 7.768 -0.662 1.00 86.00 104 ILE A C 1
ATOM 834 O O . ILE A 1 104 ? -5.272 8.820 -0.822 1.00 86.00 104 ILE A O 1
ATOM 838 N N . CYS A 1 105 ? -5.576 6.912 0.304 1.00 88.19 105 CYS A N 1
ATOM 839 C CA . CYS A 1 105 ? -4.375 6.959 1.117 1.00 88.19 105 CYS A CA 1
ATOM 840 C C . CYS A 1 105 ? -3.414 5.888 0.598 1.00 88.19 105 CYS A C 1
ATOM 842 O O . CYS A 1 105 ? -3.815 4.743 0.395 1.00 88.19 105 CYS A O 1
ATOM 844 N N . VAL A 1 106 ? -2.158 6.267 0.382 1.00 88.38 106 VAL A N 1
ATOM 845 C CA . VAL A 1 106 ? -1.106 5.403 -0.163 1.00 88.38 106 VAL A CA 1
ATOM 846 C C . VAL A 1 106 ? 0.067 5.411 0.812 1.00 88.38 106 VAL A C 1
ATOM 848 O O . VAL A 1 106 ? 0.338 6.442 1.434 1.00 88.38 106 VAL A O 1
ATOM 851 N N . ASN A 1 107 ? 0.785 4.294 0.930 1.00 87.88 107 ASN A N 1
ATOM 852 C CA . ASN A 1 107 ? 2.056 4.261 1.653 1.00 87.88 107 ASN A CA 1
ATOM 853 C C . ASN A 1 107 ? 3.065 5.265 1.055 1.00 87.88 107 ASN A C 1
ATOM 855 O O . ASN A 1 107 ? 2.911 5.687 -0.092 1.00 87.88 107 ASN A O 1
ATOM 859 N N . PRO A 1 108 ? 4.115 5.665 1.789 1.00 81.06 108 PRO A N 1
ATOM 860 C CA . PRO A 1 108 ? 5.167 6.517 1.250 1.00 81.06 108 PRO A CA 1
ATOM 861 C C . PRO A 1 108 ? 5.960 5.793 0.155 1.00 81.06 108 PRO A C 1
ATOM 863 O O . PRO A 1 108 ? 6.050 4.568 0.155 1.00 81.06 108 PRO A O 1
ATOM 866 N N . GLU A 1 109 ? 6.551 6.569 -0.754 1.00 70.69 109 GLU A N 1
ATOM 867 C CA . GLU A 1 109 ? 7.385 6.057 -1.853 1.00 70.69 109 GLU A CA 1
ATOM 868 C C . GLU A 1 109 ? 8.740 5.516 -1.357 1.00 70.69 109 GLU A C 1
ATOM 870 O O . GLU A 1 109 ? 9.229 4.504 -1.848 1.00 70.69 109 GLU A O 1
ATOM 875 N N . ALA A 1 110 ? 9.350 6.192 -0.378 1.00 58.34 110 ALA A N 1
ATOM 876 C CA . ALA A 1 110 ? 10.725 5.946 0.065 1.00 58.34 110 ALA A CA 1
ATOM 877 C C . ALA A 1 110 ? 10.869 4.652 0.879 1.00 58.34 110 ALA A C 1
ATOM 879 O O . ALA A 1 110 ? 10.163 4.518 1.878 1.00 58.34 110 ALA A O 1
ATOM 880 N N . ASP A 1 111 ? 11.790 3.756 0.476 1.00 54.53 111 ASP A N 1
ATOM 881 C CA . ASP A 1 111 ? 12.242 2.506 1.143 1.00 54.53 111 ASP A CA 1
ATOM 882 C C . ASP A 1 111 ? 11.174 1.721 1.917 1.00 54.53 111 ASP A C 1
ATOM 884 O O . ASP A 1 111 ? 11.436 0.972 2.870 1.00 54.53 111 ASP A O 1
ATOM 888 N N . PHE A 1 112 ? 9.929 1.875 1.483 1.00 55.59 112 PHE A N 1
ATOM 889 C CA . PHE A 1 112 ? 8.784 1.289 2.124 1.00 55.59 112 PHE A CA 1
ATOM 890 C C . PHE A 1 112 ? 8.617 -0.117 1.559 1.00 55.59 112 PHE A C 1
ATOM 892 O O . PHE A 1 112 ? 7.779 -0.393 0.706 1.00 55.59 112 PHE A O 1
ATOM 899 N N . CYS A 1 113 ? 9.456 -1.027 2.042 1.00 57.28 113 CYS A N 1
ATOM 900 C CA . CYS A 1 113 ? 9.234 -2.454 1.875 1.00 57.28 113 CYS A CA 1
ATOM 901 C C . CYS A 1 113 ? 8.287 -2.908 2.981 1.00 57.28 113 CYS A C 1
ATOM 903 O O . CYS A 1 113 ? 8.734 -3.191 4.097 1.00 57.28 113 CYS A O 1
ATOM 905 N N . CYS A 1 114 ? 6.983 -2.935 2.701 1.00 62.56 114 CYS A N 1
ATOM 906 C CA . CYS A 1 114 ? 6.063 -3.743 3.493 1.00 62.56 114 CYS A CA 1
ATOM 907 C C . CYS A 1 114 ? 6.431 -5.209 3.250 1.00 62.56 114 CYS A C 1
ATOM 909 O O . CYS A 1 114 ? 6.327 -5.678 2.120 1.00 62.56 114 CYS A O 1
ATOM 911 N N . GLU A 1 115 ? 6.921 -5.905 4.277 1.00 63.75 115 GLU A N 1
ATOM 912 C CA . GLU A 1 115 ? 7.412 -7.279 4.099 1.00 63.75 115 GLU A CA 1
ATOM 913 C C . GLU A 1 115 ? 6.264 -8.265 3.857 1.00 63.75 115 GLU A C 1
ATOM 915 O O . GLU A 1 115 ? 6.469 -9.261 3.174 1.00 63.75 115 GLU A O 1
ATOM 920 N N . ASN A 1 116 ? 5.050 -7.962 4.338 1.00 79.25 116 ASN A N 1
ATOM 921 C CA . ASN A 1 116 ? 3.857 -8.743 4.022 1.00 79.25 116 ASN A CA 1
ATOM 922 C C . ASN A 1 116 ? 2.598 -7.853 3.881 1.00 79.25 116 ASN A C 1
ATOM 924 O O . ASN A 1 116 ? 1.862 -7.646 4.852 1.00 79.25 116 ASN A O 1
ATOM 928 N N . PRO A 1 117 ? 2.319 -7.312 2.679 1.00 84.75 117 PRO A N 1
ATOM 929 C CA . PRO A 1 117 ? 1.108 -6.530 2.441 1.00 84.75 117 PRO A CA 1
ATOM 930 C C . PRO A 1 117 ? -0.174 -7.378 2.478 1.00 84.75 117 PRO A C 1
ATOM 932 O O . PRO A 1 117 ? -1.248 -6.832 2.723 1.00 84.75 117 PRO A O 1
ATOM 935 N N . LEU A 1 118 ? -0.084 -8.698 2.283 1.00 88.12 118 LEU A N 1
ATOM 936 C CA . LEU A 1 118 ? -1.233 -9.606 2.352 1.00 88.12 118 LEU A CA 1
ATOM 937 C C . LEU A 1 118 ? -1.717 -9.777 3.798 1.00 88.12 118 LEU A C 1
ATOM 939 O O . LEU A 1 118 ? -2.918 -9.766 4.058 1.00 88.12 118 LEU A O 1
ATOM 943 N N . GLN A 1 119 ? -0.807 -9.808 4.773 1.00 87.75 119 GLN A N 1
ATOM 944 C CA . GLN A 1 119 ? -1.172 -9.793 6.192 1.00 87.75 119 GLN A CA 1
ATOM 945 C C . GLN A 1 119 ? -1.895 -8.494 6.588 1.00 87.75 119 GLN A C 1
ATOM 947 O O . GLN A 1 119 ? -2.823 -8.524 7.398 1.00 87.75 119 GLN A O 1
ATOM 952 N N . LEU A 1 120 ? -1.521 -7.348 6.005 1.00 90.81 120 LEU A N 1
ATOM 953 C CA . LEU A 1 120 ? -2.231 -6.083 6.234 1.00 90.81 120 LEU A CA 1
ATOM 954 C C . LEU A 1 120 ? -3.658 -6.104 5.665 1.00 90.81 120 LEU A C 1
ATOM 956 O O . LEU A 1 120 ? -4.551 -5.506 6.267 1.00 90.81 120 LEU A O 1
ATOM 960 N N . LEU A 1 121 ? -3.882 -6.796 4.541 1.00 93.06 121 LEU A N 1
ATOM 961 C CA . LEU A 1 121 ? -5.229 -7.040 4.015 1.00 93.06 121 LEU A CA 1
ATOM 962 C C . LEU A 1 121 ? -6.031 -7.920 4.970 1.00 93.06 121 LEU A C 1
ATOM 964 O O . LEU A 1 121 ? -7.110 -7.520 5.391 1.00 93.06 121 LEU A O 1
ATOM 968 N N . ARG A 1 122 ? -5.483 -9.076 5.364 1.00 92.12 122 ARG A N 1
ATOM 969 C CA . ARG A 1 122 ? -6.153 -10.031 6.266 1.00 92.12 122 ARG A CA 1
ATOM 970 C C . ARG A 1 122 ? -6.475 -9.447 7.633 1.00 92.12 122 ARG A C 1
ATOM 972 O O . ARG A 1 122 ? -7.482 -9.798 8.229 1.00 92.12 122 ARG A O 1
ATOM 979 N N . SER A 1 123 ? -5.644 -8.527 8.114 1.00 92.94 123 SER A N 1
ATOM 980 C CA . SER A 1 123 ? -5.885 -7.789 9.357 1.00 92.94 123 SER A CA 1
ATOM 981 C C . SER A 1 123 ? -6.778 -6.558 9.180 1.00 92.94 123 SER A C 1
ATOM 983 O O . SER A 1 123 ? -6.970 -5.832 10.149 1.00 92.94 123 SER A O 1
ATOM 985 N N . HIS A 1 124 ? -7.328 -6.312 7.983 1.00 95.38 124 HIS A N 1
ATOM 986 C CA . HIS A 1 124 ? -8.201 -5.177 7.650 1.00 95.38 124 HIS A CA 1
ATOM 987 C C . HIS A 1 124 ? -7.574 -3.788 7.891 1.00 95.38 124 HIS A C 1
ATOM 989 O O . HIS A 1 124 ? -8.273 -2.778 7.990 1.00 95.38 124 HIS A O 1
ATOM 995 N N . VAL A 1 125 ? -6.240 -3.716 7.956 1.00 94.81 125 VAL A N 1
ATOM 996 C CA . VAL A 1 125 ? -5.492 -2.460 8.119 1.00 94.81 125 VAL A CA 1
ATOM 997 C C . VAL A 1 125 ? -5.526 -1.643 6.823 1.00 94.81 125 VAL A C 1
ATOM 999 O O . VAL A 1 125 ? -5.705 -0.417 6.860 1.00 94.81 125 VAL A O 1
ATOM 1002 N N . ILE A 1 126 ? -5.396 -2.328 5.680 1.00 95.31 126 ILE A N 1
ATOM 1003 C CA . ILE A 1 126 ? -5.512 -1.765 4.327 1.00 95.31 126 ILE A CA 1
ATOM 1004 C C . ILE A 1 126 ? -6.672 -2.408 3.555 1.00 95.31 126 ILE A C 1
ATOM 1006 O O . ILE A 1 126 ? -7.179 -3.461 3.932 1.00 95.31 126 ILE A O 1
ATOM 1010 N N . ASP A 1 127 ? -7.091 -1.759 2.469 1.00 96.25 127 ASP A N 1
ATOM 1011 C CA . ASP A 1 127 ? -8.238 -2.179 1.650 1.00 96.25 127 ASP A CA 1
ATOM 1012 C C . ASP A 1 127 ? -7.820 -2.918 0.380 1.00 96.25 127 ASP A C 1
ATOM 1014 O O . ASP A 1 127 ? -8.542 -3.784 -0.110 1.00 96.25 127 ASP A O 1
ATOM 1018 N N . ALA A 1 128 ? -6.665 -2.544 -0.166 1.00 95.25 128 ALA A N 1
ATOM 1019 C CA . ALA A 1 128 ? -6.101 -3.134 -1.366 1.00 95.25 128 ALA A CA 1
ATOM 1020 C C . ALA A 1 128 ? -4.571 -3.119 -1.297 1.00 95.25 128 ALA A C 1
ATOM 1022 O O . ALA A 1 128 ? -3.970 -2.249 -0.658 1.00 95.25 128 ALA A O 1
ATOM 1023 N N . CYS A 1 129 ? -3.920 -4.037 -1.999 1.00 92.94 129 CYS A N 1
ATOM 1024 C CA . CYS A 1 129 ? -2.494 -3.934 -2.261 1.00 92.94 129 CYS A CA 1
ATOM 1025 C C . CYS A 1 129 ? -2.170 -4.282 -3.709 1.00 92.94 129 CYS A C 1
ATOM 1027 O O . CYS A 1 129 ? -2.839 -5.092 -4.338 1.00 92.94 129 CYS A O 1
ATOM 1029 N N . VAL A 1 130 ? -1.150 -3.629 -4.249 1.00 90.81 130 VAL A N 1
ATOM 1030 C CA . VAL A 1 130 ? -0.525 -4.023 -5.504 1.00 90.81 130 VAL A CA 1
ATOM 1031 C C . VAL A 1 130 ? 0.596 -4.990 -5.167 1.00 90.81 130 VAL A C 1
ATOM 1033 O O . VAL A 1 130 ? 1.375 -4.744 -4.243 1.00 90.81 130 VAL A O 1
ATOM 1036 N N . VAL A 1 131 ? 0.660 -6.085 -5.908 1.00 86.69 131 VAL A N 1
ATOM 1037 C CA . VAL A 1 131 ? 1.631 -7.158 -5.698 1.00 86.69 131 VAL A CA 1
ATOM 1038 C C . VAL A 1 131 ? 2.313 -7.531 -7.000 1.00 86.69 131 VAL A C 1
ATOM 1040 O O . VAL A 1 131 ? 1.727 -7.441 -8.086 1.00 86.69 131 VAL A O 1
ATOM 1043 N N . THR A 1 132 ? 3.557 -7.979 -6.875 1.00 79.19 132 THR A N 1
ATOM 1044 C CA . THR A 1 132 ? 4.343 -8.512 -7.990 1.00 79.19 132 THR A CA 1
ATOM 1045 C C . THR A 1 132 ? 4.311 -10.020 -8.065 1.00 79.19 132 THR A C 1
ATOM 1047 O O . THR A 1 132 ? 3.975 -10.669 -7.078 1.00 79.19 132 THR A O 1
ATOM 1050 N N . PRO A 1 133 ? 4.728 -10.610 -9.202 1.00 73.50 133 PRO A N 1
ATOM 1051 C CA . PRO A 1 133 ? 4.734 -12.060 -9.368 1.00 73.50 133 PRO A CA 1
ATOM 1052 C C . PRO A 1 133 ? 5.464 -12.812 -8.245 1.00 73.50 133 PRO A C 1
ATOM 1054 O O . PRO A 1 133 ? 5.019 -13.879 -7.838 1.00 73.50 133 PRO A O 1
ATOM 1057 N N . THR A 1 134 ? 6.541 -12.247 -7.691 1.00 71.69 134 THR A N 1
ATOM 1058 C CA . THR A 1 134 ? 7.306 -12.861 -6.591 1.00 71.69 134 THR A CA 1
ATOM 1059 C C . THR A 1 134 ? 6.603 -12.835 -5.241 1.00 71.69 134 THR A C 1
ATOM 1061 O O . THR A 1 134 ? 6.857 -13.700 -4.410 1.00 71.69 134 THR A O 1
ATOM 1064 N N . GLN A 1 135 ? 5.697 -11.881 -5.021 1.00 71.25 135 GLN A N 1
ATOM 1065 C CA . GLN A 1 135 ? 4.925 -11.763 -3.780 1.00 71.25 135 GLN A CA 1
ATOM 1066 C C . GLN A 1 135 ? 3.710 -12.704 -3.753 1.00 71.25 135 GLN A C 1
ATOM 1068 O O . GLN A 1 135 ? 3.001 -12.751 -2.756 1.00 71.25 135 GLN A O 1
ATOM 1073 N N . MET A 1 136 ? 3.480 -13.447 -4.841 1.00 65.19 136 MET A N 1
ATOM 1074 C CA . MET A 1 136 ? 2.320 -14.323 -5.034 1.00 65.19 136 MET A CA 1
ATOM 1075 C C . MET A 1 136 ? 2.632 -15.811 -4.846 1.00 65.19 136 MET A C 1
ATOM 1077 O O . MET A 1 136 ? 1.748 -16.653 -4.981 1.00 65.19 136 MET A O 1
ATOM 1081 N N . VAL A 1 137 ? 3.887 -16.167 -4.564 1.00 57.81 137 VAL A N 1
ATOM 1082 C CA . VAL A 1 137 ? 4.307 -17.569 -4.485 1.00 57.81 137 VAL A CA 1
ATOM 1083 C C . VAL A 1 137 ? 4.007 -18.134 -3.094 1.00 57.81 137 VAL A C 1
ATOM 1085 O O . VAL A 1 137 ? 4.641 -17.749 -2.117 1.00 57.81 137 VAL A O 1
ATOM 1088 N N . GLY A 1 138 ? 3.089 -19.103 -3.020 1.00 57.00 138 GLY A N 1
ATOM 1089 C CA . GLY A 1 138 ? 2.958 -20.006 -1.868 1.00 57.00 138 GLY A CA 1
ATOM 1090 C C . GLY A 1 138 ? 1.918 -19.651 -0.799 1.00 57.00 138 GLY A C 1
ATOM 1091 O O . GLY A 1 138 ? 1.850 -20.366 0.199 1.00 57.00 138 GLY A O 1
ATOM 1092 N N . GLU A 1 139 ? 1.091 -18.616 -0.977 1.00 59.25 139 GLU A N 1
ATOM 1093 C CA . GLU A 1 139 ? -0.019 -18.329 -0.053 1.00 59.25 139 GLU A CA 1
ATOM 1094 C C . GLU A 1 139 ? -1.351 -18.928 -0.542 1.00 59.25 139 GLU A C 1
ATOM 1096 O O . GLU A 1 139 ? -1.637 -18.956 -1.736 1.00 59.25 139 GLU A O 1
ATOM 1101 N N . ALA A 1 140 ? -2.185 -19.419 0.383 1.00 61.03 140 ALA A N 1
ATOM 1102 C CA . ALA A 1 140 ? -3.557 -19.817 0.071 1.00 61.03 140 ALA A CA 1
ATOM 1103 C C . ALA A 1 140 ? -4.414 -18.561 -0.173 1.00 61.03 140 ALA A C 1
ATOM 1105 O O . ALA A 1 140 ? -4.497 -17.693 0.695 1.00 61.03 140 ALA A O 1
ATOM 1106 N N . PHE A 1 141 ? -5.045 -18.465 -1.345 1.00 71.25 141 PHE A N 1
ATOM 1107 C CA . PHE A 1 141 ? -5.836 -17.304 -1.784 1.00 71.25 141 PHE A CA 1
ATOM 1108 C C . PHE A 1 141 ? -7.349 -17.475 -1.564 1.00 71.25 141 PHE A C 1
ATOM 1110 O O . PHE A 1 141 ? -8.157 -16.804 -2.207 1.00 71.25 141 PHE A O 1
ATOM 1117 N N . ASP A 1 142 ? -7.773 -18.373 -0.676 1.00 83.19 142 ASP A N 1
ATOM 1118 C CA . ASP A 1 142 ? -9.202 -18.663 -0.489 1.00 83.19 142 ASP A CA 1
ATOM 1119 C C . ASP A 1 142 ? -9.989 -17.405 -0.068 1.00 83.19 142 ASP A C 1
ATOM 1121 O O . ASP A 1 142 ? -11.107 -17.168 -0.537 1.00 83.19 142 ASP A O 1
ATOM 1125 N N . ASP A 1 143 ? -9.369 -16.540 0.735 1.00 90.38 143 ASP A N 1
ATOM 1126 C CA . ASP A 1 143 ? -9.915 -15.286 1.256 1.00 90.38 143 ASP A CA 1
ATOM 1127 C C . ASP A 1 143 ? -9.594 -14.045 0.406 1.00 90.38 143 ASP A C 1
ATOM 1129 O O . ASP A 1 143 ? -10.145 -12.969 0.654 1.00 90.38 143 ASP A O 1
ATOM 1133 N N . LEU A 1 144 ? -8.746 -14.180 -0.614 1.00 92.12 144 LEU A N 1
ATOM 1134 C CA . LEU A 1 144 ? -8.256 -13.082 -1.445 1.00 92.12 144 LEU A CA 1
ATOM 1135 C C . LEU A 1 144 ? -8.784 -13.183 -2.880 1.00 92.12 144 LEU A C 1
ATOM 1137 O O . LEU A 1 144 ? -9.118 -14.253 -3.388 1.00 92.12 144 LEU A O 1
ATOM 1141 N N . VAL A 1 145 ? -8.877 -12.037 -3.548 1.00 92.69 145 VAL A N 1
ATOM 1142 C CA . VAL A 1 145 ? -9.179 -11.950 -4.977 1.00 92.69 145 VAL A CA 1
ATOM 1143 C C . VAL A 1 145 ? -8.090 -11.150 -5.659 1.00 92.69 145 VAL A C 1
ATOM 1145 O O . VAL A 1 145 ? -7.758 -10.038 -5.246 1.00 92.69 145 VAL A O 1
ATOM 1148 N N . GLU A 1 146 ? -7.569 -11.732 -6.728 1.00 91.56 146 GLU A N 1
ATOM 1149 C CA . GLU A 1 146 ? -6.597 -11.114 -7.608 1.00 91.56 146 GLU A CA 1
ATOM 1150 C C . GLU A 1 146 ? -7.295 -10.494 -8.812 1.00 91.56 146 GLU A C 1
ATOM 1152 O O . GLU A 1 146 ? -8.116 -11.127 -9.476 1.00 91.56 146 GLU A O 1
ATOM 1157 N N . MET A 1 147 ? -6.930 -9.257 -9.119 1.00 92.31 147 MET A N 1
ATOM 1158 C CA . MET A 1 147 ? -7.419 -8.535 -10.281 1.00 92.31 147 MET A CA 1
ATOM 1159 C C . MET A 1 147 ? -6.210 -8.061 -11.084 1.00 92.31 147 MET A C 1
ATOM 1161 O O . MET A 1 147 ? -5.423 -7.237 -10.612 1.00 92.31 147 MET A O 1
ATOM 1165 N N . GLU A 1 148 ? -6.022 -8.600 -12.287 1.00 91.38 148 GLU A N 1
ATOM 1166 C CA . GLU A 1 148 ? -4.892 -8.231 -13.143 1.00 91.38 148 GLU A CA 1
ATOM 1167 C C . GLU A 1 148 ? -4.984 -6.753 -13.548 1.00 91.38 148 GLU A C 1
ATOM 1169 O O . GLU A 1 148 ? -5.971 -6.331 -14.150 1.00 91.38 148 GLU A O 1
ATOM 1174 N N . LEU A 1 149 ? -3.965 -5.957 -13.199 1.00 89.62 149 LEU A N 1
ATOM 1175 C CA . LEU A 1 149 ? -3.907 -4.540 -13.570 1.00 89.62 149 LEU A CA 1
ATOM 1176 C C . LEU A 1 149 ? -3.365 -4.369 -14.987 1.00 89.62 149 LEU A C 1
ATOM 1178 O O . LEU A 1 149 ? -3.922 -3.613 -15.781 1.00 89.62 149 LEU A O 1
ATOM 1182 N N . TYR A 1 150 ? -2.258 -5.048 -15.287 1.00 85.62 150 TYR A N 1
ATOM 1183 C CA . TYR A 1 150 ? -1.663 -5.114 -16.617 1.00 85.62 150 TYR A CA 1
ATOM 1184 C C . TYR A 1 150 ? -0.655 -6.260 -16.698 1.00 85.62 150 TYR A C 1
ATOM 1186 O O . TYR A 1 150 ? -0.090 -6.674 -15.684 1.00 85.62 150 TYR A O 1
ATOM 1194 N N . SER A 1 151 ? -0.402 -6.711 -17.925 1.00 85.94 151 SER A N 1
ATOM 1195 C CA . SER A 1 151 ? 0.623 -7.690 -18.270 1.00 85.94 151 SER A CA 1
ATOM 1196 C C . SER A 1 151 ? 1.419 -7.170 -19.464 1.00 85.94 151 SER A C 1
ATOM 1198 O O . SER A 1 151 ? 0.848 -6.868 -20.514 1.00 85.94 151 SER A O 1
ATOM 1200 N N . VAL A 1 152 ? 2.726 -6.990 -19.285 1.00 83.12 152 VAL A N 1
ATOM 1201 C CA . VAL A 1 152 ? 3.642 -6.476 -20.314 1.00 83.12 152 VAL A CA 1
ATOM 1202 C C . VAL A 1 152 ? 5.000 -7.169 -20.210 1.00 83.12 152 VAL A C 1
ATOM 1204 O O . VAL A 1 152 ? 5.388 -7.595 -19.118 1.00 83.12 152 VAL A O 1
ATOM 1207 N N . PRO A 1 153 ? 5.747 -7.287 -21.319 1.00 83.12 153 PRO A N 1
ATOM 1208 C CA . PRO A 1 153 ? 7.108 -7.794 -21.263 1.00 83.12 153 PRO A CA 1
ATOM 1209 C C . PRO A 1 153 ? 8.016 -6.853 -20.465 1.00 83.12 153 PRO A C 1
ATOM 1211 O O . PRO A 1 153 ? 7.862 -5.626 -20.480 1.00 83.12 153 PRO A O 1
ATOM 1214 N N . ILE A 1 154 ? 8.985 -7.447 -19.777 1.00 82.75 154 ILE A N 1
ATOM 1215 C CA . ILE A 1 154 ? 10.117 -6.720 -19.207 1.00 82.75 154 ILE A CA 1
ATOM 1216 C C . ILE A 1 154 ? 11.209 -6.592 -20.257 1.00 82.75 154 ILE A C 1
ATOM 1218 O O . ILE A 1 154 ? 11.526 -7.545 -20.961 1.00 82.75 154 ILE A O 1
ATOM 1222 N N . HIS A 1 155 ? 11.833 -5.421 -20.303 1.00 82.44 155 HIS A N 1
ATOM 1223 C CA . HIS A 1 155 ? 13.011 -5.182 -21.120 1.00 82.44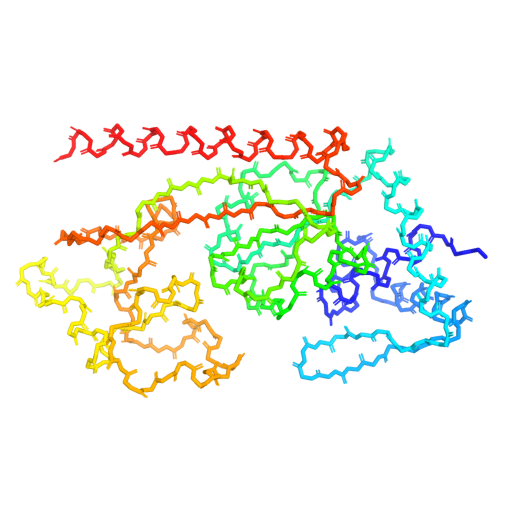 155 HIS A CA 1
ATOM 1224 C C . HIS A 1 155 ? 14.186 -4.733 -20.261 1.00 82.44 155 HIS A C 1
ATOM 1226 O O . HIS A 1 155 ? 14.032 -4.316 -19.108 1.00 82.44 155 HIS A O 1
ATOM 1232 N N . LEU A 1 156 ? 15.370 -4.804 -20.857 1.00 81.38 156 LEU A N 1
ATOM 1233 C CA . LEU A 1 156 ? 16.582 -4.248 -20.289 1.00 81.38 156 LEU A CA 1
ATOM 1234 C C . LEU A 1 156 ? 16.714 -2.782 -20.717 1.00 81.38 156 LEU A C 1
ATOM 1236 O O . LEU A 1 156 ? 16.622 -2.461 -21.903 1.00 81.38 156 LEU A O 1
ATOM 1240 N N . TYR A 1 157 ? 16.947 -1.896 -19.755 1.00 80.38 157 TYR A N 1
ATOM 1241 C CA . TYR A 1 157 ? 17.182 -0.475 -19.987 1.00 80.38 157 TYR A CA 1
ATOM 1242 C C . TYR A 1 157 ? 18.542 -0.062 -19.442 1.00 80.38 157 TYR A C 1
ATOM 1244 O O . TYR A 1 157 ? 18.958 -0.524 -18.382 1.00 80.38 157 TYR A O 1
ATOM 1252 N N . CYS A 1 158 ? 19.194 0.861 -20.142 1.00 77.62 158 CYS A N 1
ATOM 1253 C CA . CYS A 1 158 ? 20.369 1.569 -19.664 1.00 77.62 158 CYS A CA 1
ATOM 1254 C C . CYS A 1 158 ? 19.972 2.961 -19.149 1.00 77.62 158 CYS A C 1
ATOM 1256 O O . CYS A 1 158 ? 19.345 3.729 -19.877 1.00 77.62 158 CYS A O 1
ATOM 1258 N N . LEU A 1 159 ? 20.326 3.302 -17.910 1.00 74.81 159 LEU A N 1
ATOM 1259 C CA . LEU A 1 159 ? 20.144 4.630 -17.329 1.00 74.81 159 LEU A CA 1
ATOM 1260 C C . LEU A 1 159 ? 21.333 5.517 -17.714 1.00 74.81 159 LEU A C 1
ATOM 1262 O O . LEU A 1 159 ? 22.428 5.380 -17.163 1.00 74.81 159 LEU A O 1
ATOM 1266 N N . ALA A 1 160 ? 21.122 6.452 -18.642 1.00 63.00 160 ALA A N 1
ATOM 1267 C CA . ALA A 1 160 ? 22.163 7.351 -19.138 1.00 63.00 160 ALA A CA 1
ATOM 1268 C C . ALA A 1 160 ? 22.520 8.459 -18.123 1.00 63.00 160 ALA A C 1
ATOM 1270 O O . ALA A 1 160 ? 22.278 9.648 -18.328 1.00 63.00 160 ALA A O 1
ATOM 1271 N N . GLY A 1 161 ? 23.138 8.081 -17.007 1.00 52.16 161 GLY A N 1
ATOM 1272 C CA . GLY A 1 161 ? 23.771 9.002 -16.070 1.00 52.16 161 GLY A CA 1
ATOM 1273 C C . GLY A 1 161 ? 25.197 9.325 -16.512 1.00 52.16 161 GLY A C 1
ATOM 1274 O O . GLY A 1 161 ? 26.134 8.745 -15.980 1.00 52.16 161 GLY A O 1
ATOM 1275 N N . ARG A 1 162 ? 25.351 10.274 -17.448 1.00 46.78 162 ARG A N 1
ATOM 1276 C CA . ARG A 1 162 ? 26.623 10.736 -18.056 1.00 46.78 162 ARG A CA 1
ATOM 1277 C C . ARG A 1 162 ? 27.239 9.744 -19.051 1.00 46.78 162 ARG A C 1
ATOM 1279 O O . ARG A 1 162 ? 27.815 8.738 -18.663 1.00 46.78 162 ARG A O 1
ATOM 1286 N N . SER A 1 163 ? 27.127 10.092 -20.337 1.00 42.59 163 SER A N 1
ATOM 1287 C CA . SER A 1 163 ? 28.007 9.705 -21.454 1.00 42.59 163 SER A CA 1
ATOM 1288 C C . SER A 1 163 ? 28.928 8.508 -21.192 1.00 42.59 163 SER A C 1
ATOM 1290 O O . SER A 1 163 ? 30.134 8.664 -21.001 1.00 42.59 163 SER A O 1
ATOM 1292 N N . THR A 1 164 ? 28.376 7.305 -21.217 1.00 46.50 164 THR A N 1
ATOM 1293 C CA . THR A 1 164 ? 29.171 6.128 -21.554 1.00 46.50 164 THR A CA 1
ATOM 1294 C C . THR A 1 164 ? 28.622 5.665 -22.885 1.00 46.50 164 THR A C 1
ATOM 1296 O O . THR A 1 164 ? 27.421 5.460 -23.026 1.00 46.50 164 THR A O 1
ATOM 1299 N N . GLY A 1 165 ? 29.479 5.639 -23.902 1.00 50.47 165 GLY A N 1
ATOM 1300 C CA . GLY A 1 165 ? 29.134 5.237 -25.264 1.00 50.47 165 GLY A CA 1
ATOM 1301 C C . GLY A 1 165 ? 28.829 3.745 -25.383 1.00 50.47 165 GLY A C 1
ATOM 1302 O O . GLY A 1 165 ? 29.250 3.152 -26.363 1.00 50.47 165 GLY A O 1
ATOM 1303 N N . LEU A 1 166 ? 28.147 3.163 -24.389 1.00 53.66 166 LEU A N 1
ATOM 1304 C CA . LEU A 1 166 ? 27.648 1.797 -24.399 1.00 53.66 166 LEU A CA 1
ATOM 1305 C C . LEU A 1 166 ? 26.624 1.693 -25.523 1.00 53.66 166 LEU A C 1
ATOM 1307 O O . LEU A 1 166 ? 25.505 2.205 -25.422 1.00 53.66 166 LEU A O 1
ATOM 1311 N N . ARG A 1 167 ? 27.032 1.073 -26.625 1.00 52.25 167 ARG A N 1
ATOM 1312 C CA . ARG A 1 167 ? 26.117 0.667 -27.683 1.00 52.25 167 ARG A CA 1
ATOM 1313 C C . ARG A 1 167 ? 25.464 -0.645 -27.271 1.00 52.25 167 ARG A C 1
ATOM 1315 O O . ARG A 1 167 ? 26.040 -1.427 -26.523 1.00 52.25 167 ARG A O 1
ATOM 1322 N N . SER A 1 168 ? 24.261 -0.898 -27.786 1.00 50.56 168 SER A N 1
ATOM 1323 C CA . SER A 1 168 ? 23.568 -2.183 -27.596 1.00 50.56 168 SER A CA 1
ATOM 1324 C C . SER A 1 168 ? 24.439 -3.379 -28.002 1.00 50.56 168 SER A C 1
ATOM 1326 O O . SER A 1 168 ? 24.245 -4.459 -27.465 1.00 50.56 168 SER A O 1
ATOM 1328 N N . ASP A 1 169 ? 25.391 -3.163 -28.914 1.00 54.97 169 ASP A N 1
ATOM 1329 C CA . ASP A 1 169 ? 26.314 -4.173 -29.437 1.00 54.97 169 ASP A CA 1
ATOM 1330 C C . ASP A 1 169 ? 27.508 -4.450 -28.499 1.00 54.97 169 ASP A C 1
ATOM 1332 O O . ASP A 1 169 ? 28.179 -5.466 -28.650 1.00 54.97 169 ASP A O 1
ATOM 1336 N N . ASP A 1 170 ? 27.781 -3.560 -27.534 1.00 55.72 170 ASP A N 1
ATOM 1337 C CA . ASP A 1 170 ? 28.867 -3.717 -26.551 1.00 55.72 170 ASP A CA 1
ATOM 1338 C C . ASP A 1 170 ? 28.433 -4.553 -25.336 1.00 55.72 170 ASP A C 1
ATOM 1340 O O . ASP A 1 170 ? 29.252 -4.925 -24.492 1.00 55.72 170 ASP A O 1
ATOM 1344 N N . LEU A 1 171 ? 27.131 -4.816 -25.217 1.00 60.31 171 LEU A N 1
ATOM 1345 C CA . LEU A 1 171 ? 26.546 -5.598 -24.140 1.00 60.31 171 LEU A CA 1
ATOM 1346 C C . LEU A 1 171 ? 26.435 -7.049 -24.611 1.00 60.31 171 LEU A C 1
ATOM 1348 O O . LEU A 1 171 ? 25.727 -7.342 -25.572 1.00 60.31 171 LEU A O 1
ATOM 1352 N N . GLY A 1 172 ? 27.163 -7.947 -23.940 1.00 62.31 172 GLY A N 1
ATOM 1353 C CA . GLY A 1 172 ? 26.999 -9.394 -24.104 1.00 62.31 172 GLY A CA 1
ATOM 1354 C C . GLY A 1 172 ? 25.613 -9.871 -23.653 1.00 62.31 172 GLY A C 1
ATOM 1355 O O . GLY A 1 172 ? 24.715 -9.065 -23.405 1.00 62.31 172 GLY A O 1
ATOM 1356 N N . ASP A 1 173 ? 25.436 -11.185 -23.509 1.00 66.38 173 ASP A N 1
ATOM 1357 C CA . ASP A 1 173 ? 24.174 -11.744 -23.017 1.00 66.38 173 ASP A CA 1
ATOM 1358 C C . ASP A 1 173 ? 23.849 -11.156 -21.617 1.00 66.38 173 ASP A C 1
ATOM 1360 O O . ASP A 1 173 ? 24.643 -11.297 -20.680 1.00 66.38 173 ASP A O 1
ATOM 1364 N N . PRO A 1 174 ? 22.703 -10.474 -21.421 1.00 63.44 174 PRO A N 1
ATOM 1365 C CA . PRO A 1 174 ? 22.255 -9.988 -20.122 1.00 63.44 174 PRO A CA 1
ATOM 1366 C C . PRO A 1 174 ? 22.200 -11.077 -19.057 1.00 63.44 174 PRO A C 1
ATOM 1368 O O . PRO A 1 174 ? 22.383 -10.774 -17.881 1.00 63.44 174 PRO A O 1
ATOM 1371 N N . LEU A 1 175 ? 21.975 -12.331 -19.446 1.00 63.53 175 LEU A N 1
ATOM 1372 C CA . LEU A 1 175 ? 22.005 -13.468 -18.535 1.00 63.53 175 LEU A CA 1
ATOM 1373 C C . LEU A 1 175 ? 23.429 -13.773 -18.063 1.00 63.53 175 LEU A C 1
ATOM 1375 O O . LEU A 1 175 ? 23.626 -14.073 -16.887 1.00 63.53 175 LEU A O 1
ATOM 1379 N N . GLU A 1 176 ? 24.433 -13.610 -18.927 1.00 63.53 176 GLU A N 1
ATOM 1380 C CA . GLU A 1 176 ? 25.845 -13.675 -18.533 1.00 63.53 176 GLU A CA 1
ATOM 1381 C C . GLU A 1 176 ? 26.231 -12.489 -17.639 1.00 63.53 176 GLU A C 1
ATOM 1383 O O . GLU A 1 176 ? 26.971 -12.659 -16.667 1.00 63.53 176 GLU A O 1
ATOM 1388 N N . LEU A 1 177 ? 25.694 -11.292 -17.898 1.00 64.00 177 LEU A N 1
ATOM 1389 C CA . LEU A 1 177 ? 25.891 -10.127 -17.025 1.00 64.00 177 LEU A CA 1
ATOM 1390 C C . LEU A 1 177 ? 25.264 -10.335 -15.639 1.00 64.00 177 LEU A C 1
ATOM 1392 O O . LEU A 1 177 ? 25.867 -9.948 -14.640 1.00 64.00 177 LEU A O 1
ATOM 1396 N N . VAL A 1 178 ? 24.096 -10.974 -15.551 1.00 63.41 178 VAL A N 1
ATOM 1397 C CA . VAL A 1 178 ? 23.502 -11.384 -14.267 1.00 63.41 178 VAL A CA 1
ATOM 1398 C C . VAL A 1 178 ? 24.381 -12.432 -13.583 1.00 63.41 178 VAL A C 1
ATOM 1400 O O . VAL A 1 178 ? 24.752 -12.254 -12.424 1.00 63.41 178 VAL A O 1
ATOM 1403 N N . ALA A 1 179 ? 24.777 -13.487 -14.301 1.00 60.38 179 ALA A N 1
ATOM 1404 C CA . ALA A 1 179 ? 25.573 -14.589 -13.756 1.00 60.38 179 ALA A CA 1
ATOM 1405 C C . ALA A 1 179 ? 26.958 -14.145 -13.252 1.00 60.38 179 ALA A C 1
ATOM 1407 O O . ALA A 1 179 ? 27.491 -14.708 -12.297 1.00 60.38 179 ALA A O 1
ATOM 1408 N N . THR A 1 180 ? 27.539 -13.113 -13.868 1.00 59.09 180 THR A N 1
ATOM 1409 C CA . THR A 1 180 ? 28.829 -12.524 -13.470 1.00 59.09 180 THR A CA 1
ATOM 1410 C C . THR A 1 180 ? 28.699 -11.409 -12.425 1.00 59.09 180 THR A C 1
ATOM 1412 O O . THR A 1 180 ? 29.711 -10.846 -12.002 1.00 59.09 180 THR A O 1
ATOM 1415 N N . GLY A 1 181 ? 27.477 -11.082 -11.982 1.00 57.81 181 GLY A N 1
ATOM 1416 C CA . GLY A 1 181 ? 27.208 -10.017 -11.009 1.00 57.81 181 GLY A CA 1
ATOM 1417 C C . GLY A 1 181 ? 27.331 -8.594 -11.571 1.00 57.81 181 GLY A C 1
ATOM 1418 O O . GLY A 1 181 ? 27.378 -7.630 -10.808 1.00 57.81 181 GLY A O 1
ATOM 1419 N N . GLY A 1 182 ? 27.392 -8.446 -12.896 1.00 57.47 182 GLY A N 1
ATOM 1420 C CA . GLY A 1 182 ? 27.360 -7.163 -13.603 1.00 57.47 182 GLY A CA 1
ATOM 1421 C C . GLY A 1 182 ? 25.964 -6.536 -13.694 1.00 57.47 182 GLY A C 1
ATOM 1422 O O . GLY A 1 182 ? 25.853 -5.344 -13.985 1.00 57.47 182 GLY A O 1
ATOM 1423 N N . LEU A 1 183 ? 24.907 -7.308 -13.416 1.00 63.25 183 LEU A N 1
ATOM 1424 C CA . LEU A 1 183 ? 23.518 -6.856 -13.396 1.00 63.25 183 LEU A CA 1
ATOM 1425 C C . LEU A 1 183 ? 22.781 -7.409 -12.170 1.00 63.25 183 LEU A C 1
ATOM 1427 O O . LEU A 1 183 ? 22.636 -8.618 -12.017 1.00 63.25 183 LEU A O 1
ATOM 1431 N N . ALA A 1 184 ? 22.282 -6.521 -11.310 1.00 58.56 184 ALA A N 1
ATOM 1432 C CA . ALA A 1 184 ? 21.438 -6.920 -10.189 1.00 58.56 184 ALA A CA 1
ATOM 1433 C C . ALA A 1 184 ? 20.025 -7.263 -10.688 1.00 58.56 184 ALA A C 1
ATOM 1435 O O . ALA A 1 184 ? 19.357 -6.429 -11.308 1.00 58.56 184 ALA A O 1
ATOM 1436 N N . LEU A 1 185 ? 19.553 -8.477 -10.394 1.00 63.78 185 LEU A N 1
ATOM 1437 C CA . LEU A 1 185 ? 18.147 -8.833 -10.567 1.00 63.78 185 LEU A CA 1
ATOM 1438 C C . LEU A 1 185 ? 17.323 -8.132 -9.491 1.00 63.78 185 LEU A C 1
ATOM 1440 O O . LEU A 1 185 ? 17.608 -8.234 -8.297 1.00 63.78 185 LEU A O 1
ATOM 1444 N N . ALA A 1 186 ? 16.280 -7.423 -9.908 1.00 65.88 186 ALA A N 1
ATOM 1445 C CA . ALA A 1 186 ? 15.357 -6.844 -8.953 1.00 65.88 186 ALA A CA 1
ATOM 1446 C C . ALA A 1 186 ? 14.517 -7.951 -8.300 1.00 65.88 186 ALA A C 1
ATOM 1448 O O . ALA A 1 186 ? 14.036 -8.860 -8.974 1.00 65.88 186 ALA A O 1
ATOM 1449 N N . SER A 1 187 ? 14.278 -7.840 -6.995 1.00 60.03 187 SER A N 1
ATOM 1450 C CA . SER A 1 187 ? 13.532 -8.829 -6.196 1.00 60.03 187 SER A CA 1
ATOM 1451 C C . SER A 1 187 ? 12.063 -9.012 -6.606 1.00 60.03 187 SER A C 1
ATOM 1453 O O . SER A 1 187 ? 11.379 -9.916 -6.122 1.00 60.03 187 SER A O 1
ATOM 1455 N N . PHE A 1 188 ? 11.555 -8.163 -7.501 1.00 66.19 188 PHE A N 1
ATOM 1456 C CA . PHE A 1 188 ? 10.217 -8.283 -8.071 1.00 66.19 188 PHE A CA 1
ATOM 1457 C C . PHE A 1 188 ? 10.149 -9.153 -9.335 1.00 66.19 188 PHE A C 1
ATOM 1459 O O . PHE A 1 188 ? 9.045 -9.436 -9.811 1.00 66.19 188 PHE A O 1
ATOM 1466 N N . LEU A 1 189 ? 11.297 -9.529 -9.909 1.00 65.69 189 LEU A N 1
ATOM 1467 C CA . LEU A 1 189 ? 11.360 -10.321 -11.135 1.00 65.69 189 LEU A CA 1
ATOM 1468 C C . LEU A 1 189 ? 10.947 -11.772 -10.862 1.00 65.69 189 LEU A C 1
ATOM 1470 O O . LEU A 1 189 ? 11.375 -12.331 -9.854 1.00 65.69 189 LEU A O 1
ATOM 1474 N N . PRO A 1 190 ? 10.135 -12.398 -11.736 1.00 60.78 190 PRO A N 1
ATOM 1475 C CA . PRO A 1 190 ? 9.743 -13.798 -11.588 1.00 60.78 190 PRO A CA 1
ATOM 1476 C C . PRO A 1 190 ? 10.944 -14.731 -11.367 1.00 60.78 190 PRO A C 1
ATOM 1478 O O . PRO A 1 190 ? 12.017 -14.497 -11.913 1.00 60.78 190 PRO A O 1
ATOM 1481 N N . GLN A 1 191 ? 10.750 -15.846 -10.653 1.00 61.53 191 GLN A N 1
ATOM 1482 C CA . GLN A 1 191 ? 11.806 -16.859 -10.461 1.00 61.53 191 GLN A CA 1
ATOM 1483 C C . GLN A 1 191 ? 12.349 -17.422 -11.783 1.00 61.53 191 GLN A C 1
ATOM 1485 O O . GLN A 1 191 ? 13.492 -17.853 -11.840 1.00 61.53 191 GLN A O 1
ATOM 1490 N N . SER A 1 192 ? 11.572 -17.371 -12.870 1.00 53.53 192 SER A N 1
ATOM 1491 C CA . SER A 1 192 ? 12.043 -17.732 -14.213 1.00 53.53 192 SER A CA 1
ATOM 1492 C C . SER A 1 192 ? 13.169 -16.831 -14.742 1.00 53.53 192 SER A C 1
ATOM 1494 O O . SER A 1 192 ? 13.777 -17.162 -15.755 1.00 53.53 192 SER A O 1
ATOM 1496 N N . CYS A 1 193 ? 13.428 -15.692 -14.093 1.00 53.75 193 CYS A N 1
ATOM 1497 C CA . CYS A 1 193 ? 14.549 -14.798 -14.376 1.00 53.75 193 CYS A CA 1
ATOM 1498 C C . CYS A 1 193 ? 15.835 -15.196 -13.627 1.00 53.75 193 CYS A C 1
ATOM 1500 O O . CYS A 1 193 ? 16.882 -14.609 -13.891 1.00 53.75 193 CYS A O 1
ATOM 1502 N N . ASP A 1 194 ? 15.772 -16.157 -12.698 1.00 58.47 194 ASP A N 1
ATOM 1503 C CA . ASP A 1 194 ? 16.932 -16.676 -11.971 1.00 58.47 194 ASP A CA 1
ATOM 1504 C C . ASP A 1 194 ? 17.685 -17.679 -12.856 1.00 58.47 194 ASP A C 1
ATOM 1506 O O . ASP A 1 194 ? 17.350 -18.864 -12.952 1.00 58.47 194 ASP A O 1
ATOM 1510 N N . VAL A 1 195 ? 18.671 -17.180 -13.599 1.00 50.66 195 VAL A N 1
ATOM 1511 C CA . VAL A 1 195 ? 19.444 -17.998 -14.537 1.00 50.66 195 VAL A CA 1
ATOM 1512 C C . VAL A 1 195 ? 20.567 -18.705 -13.793 1.00 50.66 195 VAL A C 1
ATOM 1514 O O . VAL A 1 195 ? 21.703 -18.247 -13.756 1.00 50.66 195 VAL A O 1
ATOM 1517 N N . GLY A 1 196 ? 20.235 -19.848 -13.193 1.00 43.06 196 GLY A N 1
ATOM 1518 C CA . GLY A 1 196 ? 21.193 -20.910 -12.875 1.00 43.06 196 GLY A CA 1
ATOM 1519 C C . GLY A 1 196 ? 22.297 -20.572 -11.869 1.00 43.06 196 GLY A C 1
ATOM 1520 O O . GLY A 1 196 ? 23.230 -21.366 -11.725 1.00 43.06 196 GLY A O 1
ATOM 1521 N N . SER A 1 197 ? 22.212 -19.455 -11.140 1.00 40.03 197 SER A N 1
ATOM 1522 C CA . SER A 1 197 ? 23.076 -19.255 -9.983 1.00 40.03 197 SER A CA 1
ATOM 1523 C C . SER A 1 197 ? 22.610 -20.257 -8.921 1.00 40.03 197 SER A C 1
ATOM 1525 O O . SER A 1 197 ? 21.544 -20.127 -8.338 1.00 40.03 197 SER A O 1
ATOM 1527 N N . GLY A 1 198 ? 23.365 -21.338 -8.705 1.00 35.81 198 GLY A N 1
ATOM 1528 C CA . GLY A 1 198 ? 23.063 -22.359 -7.686 1.00 35.81 198 GLY A CA 1
ATOM 1529 C C . GLY A 1 198 ? 22.992 -21.813 -6.250 1.00 35.81 198 GLY A C 1
ATOM 1530 O O . GLY A 1 198 ? 22.719 -22.551 -5.306 1.00 35.81 198 GLY A O 1
ATOM 1531 N N . SER A 1 199 ? 23.216 -20.516 -6.071 1.00 35.59 199 SER A N 1
ATOM 1532 C CA . SER A 1 199 ? 22.630 -19.715 -5.014 1.00 35.59 199 SER A CA 1
ATOM 1533 C C . SER A 1 199 ? 21.136 -19.544 -5.281 1.00 35.59 199 SER A C 1
ATOM 1535 O O . SER A 1 199 ? 20.709 -18.574 -5.898 1.00 35.59 199 SER A O 1
ATOM 1537 N N . SER A 1 200 ? 20.337 -20.453 -4.710 1.00 31.84 200 SER A N 1
ATOM 1538 C CA . SER A 1 200 ? 18.987 -20.117 -4.236 1.00 31.84 200 SER A CA 1
ATOM 1539 C C . SER A 1 200 ? 18.978 -18.654 -3.765 1.00 31.84 200 SER A C 1
ATOM 1541 O O . SER A 1 200 ? 19.981 -18.264 -3.147 1.00 31.84 200 SER A O 1
ATOM 1543 N N . PRO A 1 201 ? 17.926 -17.844 -4.002 1.00 38.50 201 PRO A N 1
ATOM 1544 C CA . PRO A 1 201 ? 17.796 -16.530 -3.386 1.00 38.50 201 PRO A CA 1
ATOM 1545 C C . PRO A 1 201 ? 17.602 -16.759 -1.884 1.00 38.50 201 PRO A C 1
ATOM 1547 O O . PRO A 1 201 ? 16.511 -16.666 -1.328 1.00 38.50 201 PRO A O 1
ATOM 1550 N N . ALA A 1 202 ? 18.687 -17.157 -1.228 1.00 28.92 202 ALA A N 1
ATOM 1551 C CA . ALA A 1 202 ? 18.835 -17.385 0.176 1.00 28.92 202 ALA A CA 1
ATOM 1552 C C . ALA A 1 202 ? 18.730 -16.004 0.757 1.00 28.92 202 ALA A C 1
ATOM 1554 O O . ALA A 1 202 ? 19.743 -15.317 0.822 1.00 28.92 202 ALA A O 1
ATOM 1555 N N . ALA A 1 203 ? 17.487 -15.608 1.050 1.00 32.72 203 ALA A N 1
ATOM 1556 C CA . ALA A 1 203 ? 17.130 -14.438 1.818 1.00 32.72 203 ALA A CA 1
ATOM 1557 C C . ALA A 1 203 ? 18.204 -13.363 1.663 1.00 32.72 203 ALA A C 1
ATOM 1559 O O . ALA A 1 203 ? 18.922 -13.079 2.624 1.00 32.72 203 ALA A O 1
ATOM 1560 N N . ALA A 1 204 ? 18.389 -12.856 0.430 1.00 32.25 204 ALA A N 1
ATOM 1561 C CA . ALA A 1 204 ? 19.122 -11.617 0.241 1.00 32.25 204 ALA A CA 1
ATOM 1562 C C . ALA A 1 204 ? 18.369 -10.671 1.150 1.00 32.25 204 ALA A C 1
ATOM 1564 O O . ALA A 1 204 ? 17.176 -10.422 0.942 1.00 32.25 204 ALA A O 1
ATOM 1565 N N . SER A 1 205 ? 18.993 -10.404 2.296 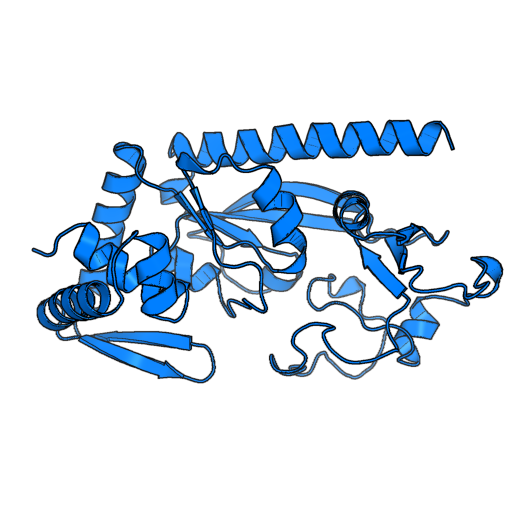1.00 30.45 205 SER A N 1
ATOM 1566 C CA . SER A 1 205 ? 18.281 -9.883 3.438 1.00 30.45 205 SER A CA 1
ATOM 1567 C C . SER A 1 205 ? 17.521 -8.666 2.955 1.00 30.45 205 SER A C 1
ATOM 1569 O O . SER A 1 205 ? 18.000 -7.929 2.087 1.00 30.45 205 SER A O 1
ATOM 1571 N N . SER A 1 206 ? 16.365 -8.405 3.540 1.00 37.16 206 SER A N 1
ATOM 1572 C CA . SER A 1 206 ? 15.644 -7.153 3.352 1.00 37.16 206 SER A CA 1
ATOM 1573 C C . SER A 1 206 ? 16.494 -5.912 3.714 1.00 37.16 206 SER A C 1
ATOM 1575 O O . SER A 1 206 ? 15.910 -4.865 3.947 1.00 37.16 206 SER A O 1
ATOM 1577 N N . GLN A 1 207 ? 17.827 -6.002 3.844 1.00 33.59 207 GLN A N 1
ATOM 1578 C CA . GLN A 1 207 ? 18.810 -4.931 3.952 1.00 33.59 207 GLN A CA 1
ATOM 1579 C C . GLN A 1 207 ? 19.555 -4.616 2.642 1.00 33.59 207 GLN A C 1
ATOM 1581 O O . GLN A 1 207 ? 20.155 -3.550 2.594 1.00 33.59 207 GLN A O 1
ATOM 1586 N N . ASP A 1 208 ? 19.423 -5.388 1.555 1.00 33.34 208 ASP A N 1
ATOM 1587 C CA . ASP A 1 208 ? 19.834 -4.929 0.204 1.00 33.34 208 ASP A CA 1
ATOM 1588 C C . ASP A 1 208 ? 18.777 -3.984 -0.416 1.00 33.34 208 ASP A C 1
ATOM 1590 O O . ASP A 1 208 ? 18.524 -3.957 -1.623 1.00 33.34 208 ASP A O 1
ATOM 1594 N N . ARG A 1 209 ? 18.108 -3.204 0.449 1.00 33.06 209 ARG A N 1
ATOM 1595 C CA . ARG A 1 209 ? 17.058 -2.243 0.098 1.00 33.06 209 ARG A CA 1
ATOM 1596 C C . ARG A 1 209 ? 17.630 -1.179 -0.825 1.00 33.06 209 ARG A C 1
ATOM 1598 O O . ARG A 1 209 ? 18.336 -0.294 -0.364 1.00 33.06 209 ARG A O 1
ATOM 1605 N N . CYS A 1 210 ? 17.201 -1.270 -2.081 1.00 34.59 210 CYS A N 1
ATOM 1606 C CA . CYS A 1 210 ? 17.122 -0.213 -3.084 1.00 34.59 210 CYS A CA 1
ATOM 1607 C C . CYS A 1 210 ? 18.463 0.440 -3.489 1.00 34.59 210 CYS A C 1
ATOM 1609 O O . CYS A 1 210 ? 19.311 0.752 -2.659 1.00 34.59 210 CYS A O 1
ATOM 1611 N N . PRO A 1 211 ? 18.682 0.729 -4.786 1.00 33.06 211 PRO A N 1
ATOM 1612 C CA . PRO A 1 211 ? 19.918 1.341 -5.259 1.00 33.06 211 PRO A CA 1
ATOM 1613 C C . PRO A 1 211 ? 19.951 2.831 -4.885 1.00 33.06 211 PRO A C 1
ATOM 1615 O O . PRO A 1 211 ? 19.657 3.713 -5.687 1.00 33.06 211 PRO A O 1
ATOM 1618 N N . GLY A 1 212 ? 20.330 3.110 -3.643 1.00 34.06 212 GLY A N 1
ATOM 1619 C CA . GLY A 1 212 ? 20.641 4.428 -3.116 1.00 34.06 212 GLY A CA 1
ATOM 1620 C C . GLY A 1 212 ? 22.049 4.428 -2.536 1.00 34.06 212 GLY A C 1
ATOM 1621 O O . GLY A 1 212 ? 22.210 4.447 -1.325 1.00 34.06 212 GLY A O 1
ATOM 1622 N N . GLY A 1 213 ? 23.076 4.396 -3.392 1.00 28.50 213 GLY A N 1
ATOM 1623 C CA . GLY A 1 213 ? 24.464 4.608 -2.955 1.00 28.50 213 GLY A CA 1
ATOM 1624 C C . GLY A 1 213 ? 25.477 3.602 -3.493 1.00 28.50 213 GLY A C 1
ATOM 1625 O O . GLY A 1 213 ? 26.133 2.908 -2.731 1.00 28.50 213 GLY A O 1
ATOM 1626 N N . GLY A 1 214 ? 25.646 3.534 -4.812 1.00 32.25 214 GLY A N 1
ATOM 1627 C CA . GLY A 1 214 ? 26.735 2.773 -5.421 1.00 32.25 214 GLY A CA 1
ATOM 1628 C C . GLY A 1 214 ? 26.750 2.966 -6.930 1.00 32.25 214 GLY A C 1
ATOM 1629 O O . GLY A 1 214 ? 25.774 2.669 -7.611 1.00 32.25 214 GLY A O 1
ATOM 1630 N N . THR A 1 215 ? 27.851 3.490 -7.457 1.00 38.50 215 THR A N 1
ATOM 1631 C CA . THR A 1 215 ? 28.102 3.873 -8.858 1.00 38.50 215 THR A CA 1
ATOM 1632 C C . THR A 1 215 ? 28.180 2.694 -9.848 1.00 38.50 215 THR A C 1
ATOM 1634 O O . THR A 1 215 ? 29.019 2.704 -10.743 1.00 38.50 215 THR A O 1
ATOM 1637 N N . ARG A 1 216 ? 27.336 1.658 -9.721 1.00 46.91 216 ARG A N 1
ATOM 1638 C CA . ARG A 1 216 ? 27.441 0.436 -10.549 1.00 46.91 216 ARG A CA 1
ATOM 1639 C C . ARG A 1 216 ? 26.186 -0.055 -11.271 1.00 46.91 216 ARG A C 1
ATOM 1641 O O . ARG A 1 216 ? 26.311 -0.973 -12.066 1.00 46.91 216 ARG A O 1
ATOM 1648 N N . HIS A 1 217 ? 25.021 0.568 -11.117 1.00 51.75 217 HIS A N 1
ATOM 1649 C CA . HIS A 1 217 ? 23.810 0.098 -11.808 1.00 51.75 217 HIS A CA 1
ATOM 1650 C C . HIS A 1 217 ? 23.437 1.029 -12.966 1.00 51.75 217 HIS A C 1
ATOM 1652 O O . HIS A 1 217 ? 22.573 1.891 -12.831 1.00 51.75 217 HIS A O 1
ATOM 1658 N N . GLN A 1 218 ? 24.129 0.883 -14.101 1.00 70.25 218 GLN A N 1
ATOM 1659 C CA . GLN A 1 218 ? 23.726 1.528 -15.359 1.00 70.25 218 GLN A CA 1
ATOM 1660 C C . GLN A 1 218 ? 22.622 0.752 -16.077 1.00 70.25 218 GLN A C 1
ATOM 1662 O O . GLN A 1 218 ? 21.994 1.307 -16.963 1.00 70.25 218 GLN A O 1
ATOM 1667 N N . LEU A 1 219 ? 22.359 -0.496 -15.690 1.00 74.12 219 LEU A N 1
ATOM 1668 C CA . LEU A 1 219 ? 21.407 -1.389 -16.339 1.00 74.12 219 LEU A CA 1
ATOM 1669 C C . LEU A 1 219 ? 20.306 -1.801 -15.362 1.00 74.12 219 LEU A C 1
ATOM 1671 O O . LEU A 1 219 ? 20.586 -2.078 -14.195 1.00 74.12 219 LEU A O 1
ATOM 1675 N N . ILE A 1 220 ? 19.067 -1.847 -15.841 1.00 76.25 220 ILE A N 1
ATOM 1676 C CA . ILE A 1 220 ? 17.889 -2.214 -15.053 1.00 76.25 220 ILE A CA 1
ATOM 1677 C C . ILE A 1 220 ? 16.904 -3.028 -15.891 1.00 76.25 220 ILE A C 1
ATOM 1679 O O . ILE A 1 220 ? 16.756 -2.804 -17.092 1.00 76.25 220 ILE A O 1
ATOM 1683 N N . PHE A 1 221 ? 16.167 -3.919 -15.237 1.00 79.62 221 PHE A N 1
ATOM 1684 C CA . PHE A 1 221 ? 14.970 -4.523 -15.811 1.00 79.62 221 PHE A CA 1
ATOM 1685 C C . PHE A 1 221 ? 13.756 -3.669 -15.465 1.00 79.62 221 PHE A C 1
ATOM 1687 O O . PHE A 1 221 ? 13.519 -3.362 -14.296 1.00 79.62 221 PHE A O 1
ATOM 1694 N N . ALA A 1 222 ? 12.985 -3.282 -16.474 1.00 80.75 222 ALA A N 1
ATOM 1695 C CA . ALA A 1 222 ? 11.785 -2.483 -16.283 1.00 80.75 222 ALA A CA 1
ATOM 1696 C C . ALA A 1 222 ? 10.738 -2.816 -17.347 1.00 80.75 222 ALA A C 1
ATOM 1698 O O . ALA A 1 222 ? 11.059 -3.282 -18.441 1.00 80.75 222 ALA A O 1
ATOM 1699 N N . THR A 1 223 ? 9.474 -2.548 -17.036 1.00 83.88 223 THR A N 1
ATOM 1700 C CA . THR A 1 223 ? 8.439 -2.483 -18.070 1.00 83.88 223 THR A CA 1
ATOM 1701 C C . THR A 1 223 ? 8.547 -1.156 -18.830 1.00 83.88 223 THR A C 1
ATOM 1703 O O . THR A 1 223 ? 9.048 -0.170 -18.273 1.00 83.88 223 THR A O 1
ATOM 1706 N N . PRO A 1 224 ? 8.014 -1.060 -20.061 1.00 83.75 224 PRO A N 1
ATOM 1707 C C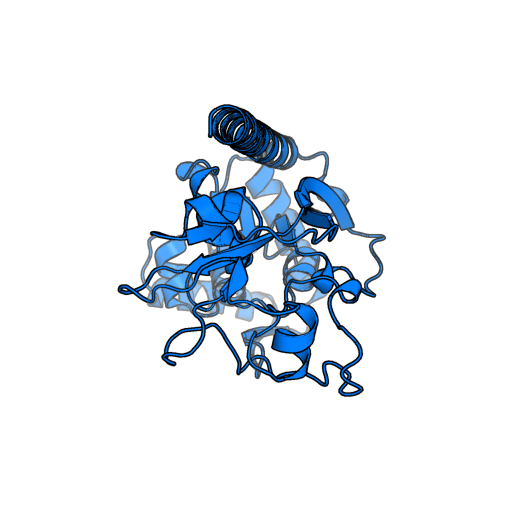A . PRO A 1 224 ? 7.941 0.209 -20.789 1.00 83.75 224 PRO A CA 1
ATOM 1708 C C . PRO A 1 224 ? 7.276 1.342 -19.993 1.00 83.75 224 PRO A C 1
ATOM 1710 O O . PRO A 1 224 ? 7.685 2.501 -20.072 1.00 83.75 224 PRO A O 1
ATOM 1713 N N . VAL A 1 225 ? 6.269 1.006 -19.181 1.00 82.44 225 VAL A N 1
ATOM 1714 C CA . VAL A 1 225 ? 5.556 1.969 -18.333 1.00 82.44 225 VAL A CA 1
ATOM 1715 C C . VAL A 1 225 ? 6.464 2.501 -17.222 1.00 82.44 225 VAL A C 1
ATOM 1717 O O . VAL A 1 225 ? 6.515 3.711 -17.002 1.00 82.44 225 VAL A O 1
ATOM 1720 N N . MET A 1 226 ? 7.218 1.623 -16.555 1.00 81.00 226 MET A N 1
ATOM 1721 C CA . MET A 1 226 ? 8.187 2.016 -15.525 1.00 81.00 226 MET A CA 1
ATOM 1722 C C . MET A 1 226 ? 9.309 2.880 -16.107 1.00 81.00 226 MET A C 1
ATOM 1724 O O . MET A 1 226 ? 9.673 3.896 -15.515 1.00 81.00 226 MET A O 1
ATOM 1728 N N . ALA A 1 227 ? 9.817 2.522 -17.289 1.00 81.69 227 ALA A N 1
ATOM 1729 C CA . ALA A 1 227 ? 10.919 3.227 -17.936 1.00 81.69 227 ALA A CA 1
ATOM 1730 C C . ALA A 1 227 ? 10.605 4.702 -18.249 1.00 81.69 227 ALA A C 1
ATOM 1732 O O . ALA A 1 227 ? 11.509 5.532 -18.183 1.00 81.69 227 ALA A O 1
ATOM 1733 N N . ARG A 1 228 ? 9.335 5.081 -18.490 1.00 79.19 228 ARG A N 1
ATOM 1734 C CA . ARG A 1 228 ? 8.954 6.502 -18.677 1.00 79.19 228 ARG A CA 1
ATOM 1735 C C . ARG A 1 228 ? 9.271 7.379 -17.467 1.00 79.19 228 ARG A C 1
ATOM 1737 O O . ARG A 1 228 ? 9.424 8.588 -17.614 1.00 79.19 228 ARG A O 1
ATOM 1744 N N . LEU A 1 229 ? 9.335 6.792 -16.274 1.00 76.00 229 LEU A N 1
ATOM 1745 C CA . LEU A 1 229 ? 9.624 7.521 -15.041 1.00 76.00 229 LEU A CA 1
ATOM 1746 C C . LEU A 1 229 ? 11.115 7.616 -14.731 1.00 76.00 229 LEU A C 1
ATOM 1748 O O . LEU A 1 229 ? 11.484 8.210 -13.716 1.00 76.00 229 LEU A O 1
ATOM 1752 N N . LEU A 1 230 ? 11.957 7.031 -15.580 1.00 76.56 230 LEU A N 1
ATOM 1753 C CA . LEU A 1 230 ? 13.393 6.939 -15.393 1.00 76.56 230 LEU A CA 1
ATOM 1754 C C . LEU A 1 230 ? 14.080 7.850 -16.418 1.00 76.56 230 LEU A C 1
ATOM 1756 O O . LEU A 1 230 ? 14.175 7.504 -17.597 1.00 76.56 230 LEU A O 1
ATOM 1760 N N . PRO A 1 231 ? 14.536 9.047 -16.002 1.00 73.44 231 PRO A N 1
ATOM 1761 C CA . PRO A 1 231 ? 15.140 10.003 -16.919 1.00 73.44 231 PRO A CA 1
ATOM 1762 C C . PRO A 1 231 ? 16.363 9.409 -17.620 1.00 73.44 231 PRO A C 1
ATOM 1764 O O . PRO A 1 231 ? 17.281 8.915 -16.969 1.00 73.44 231 PRO A O 1
ATOM 1767 N N . GLY A 1 232 ? 16.382 9.481 -18.952 1.00 75.19 232 GLY A N 1
ATOM 1768 C CA . GLY A 1 232 ? 17.497 8.975 -19.755 1.00 75.19 232 GLY A CA 1
ATOM 1769 C C . GLY A 1 232 ? 17.568 7.449 -19.856 1.00 75.19 232 GLY A C 1
ATOM 1770 O O . GLY A 1 232 ? 18.620 6.935 -20.227 1.00 75.19 232 GLY A O 1
ATOM 1771 N N . ALA A 1 233 ? 16.491 6.728 -19.527 1.00 79.25 233 ALA A N 1
ATOM 1772 C CA . ALA A 1 233 ? 16.402 5.297 -19.787 1.00 79.25 233 ALA A CA 1
ATOM 1773 C C . ALA A 1 233 ? 16.350 5.028 -21.299 1.00 79.25 233 ALA A C 1
ATOM 1775 O O . ALA A 1 233 ? 15.454 5.500 -21.998 1.00 79.25 233 ALA A O 1
ATOM 1776 N N . ILE A 1 234 ? 17.306 4.249 -21.796 1.00 79.81 234 ILE A N 1
ATOM 1777 C CA . ILE A 1 234 ? 17.375 3.797 -23.186 1.00 79.81 234 ILE A CA 1
ATOM 1778 C C . ILE A 1 234 ? 17.124 2.296 -23.191 1.00 79.81 234 ILE A C 1
ATOM 1780 O O . ILE A 1 234 ? 17.839 1.551 -22.523 1.00 79.81 234 ILE A O 1
ATOM 1784 N N . GLN A 1 235 ? 16.108 1.852 -23.930 1.00 81.75 235 GLN A N 1
ATOM 1785 C CA . GLN A 1 235 ? 15.843 0.426 -24.091 1.00 81.75 235 GLN A CA 1
ATOM 1786 C C . GLN A 1 235 ? 16.965 -0.220 -24.901 1.00 81.75 235 GLN A C 1
ATOM 1788 O O . GLN A 1 235 ? 17.330 0.261 -25.974 1.00 81.75 235 GLN A O 1
ATOM 1793 N N . LEU A 1 236 ? 17.485 -1.329 -24.395 1.00 77.31 236 LEU A N 1
ATOM 1794 C CA . LEU A 1 236 ? 18.470 -2.144 -25.085 1.00 77.31 236 LEU A CA 1
ATOM 1795 C C . LEU A 1 236 ? 17.747 -3.233 -25.870 1.00 77.31 236 LEU A C 1
ATOM 1797 O O . LEU A 1 236 ? 16.742 -3.785 -25.410 1.00 77.31 236 LEU A O 1
ATOM 1801 N N . ARG A 1 237 ? 18.231 -3.525 -27.080 1.00 72.31 237 ARG A N 1
ATOM 1802 C CA . ARG A 1 237 ? 17.622 -4.551 -27.928 1.00 72.31 237 ARG A CA 1
ATOM 1803 C C . ARG A 1 237 ? 18.021 -5.916 -27.391 1.00 72.31 237 ARG A C 1
ATOM 1805 O O . ARG A 1 237 ? 19.084 -6.428 -27.712 1.00 72.31 237 ARG A O 1
ATOM 1812 N N . HIS A 1 238 ? 17.150 -6.480 -26.567 1.00 69.19 238 HIS A N 1
ATOM 1813 C CA . HIS A 1 238 ? 17.262 -7.846 -26.095 1.00 69.19 238 HIS A CA 1
ATOM 1814 C C . HIS A 1 238 ? 15.883 -8.499 -26.072 1.00 69.19 238 HIS A C 1
ATOM 1816 O O . HIS A 1 238 ? 14.923 -7.897 -25.584 1.00 69.19 238 HIS A O 1
ATOM 1822 N N . ASP A 1 239 ? 15.780 -9.722 -26.590 1.00 66.38 239 ASP A N 1
ATOM 1823 C CA . ASP A 1 239 ? 14.523 -10.471 -26.612 1.00 66.38 239 ASP A CA 1
ATOM 1824 C C . ASP A 1 239 ? 14.315 -11.189 -25.273 1.00 66.38 239 ASP A C 1
ATOM 1826 O O . ASP A 1 239 ? 14.572 -12.379 -25.112 1.00 66.38 239 ASP A O 1
ATOM 1830 N N . LEU A 1 240 ? 13.925 -10.417 -24.259 1.00 67.25 240 LEU A N 1
ATOM 1831 C CA . LEU A 1 240 ? 13.464 -10.961 -22.987 1.00 67.25 240 LEU A CA 1
ATOM 1832 C C . LEU A 1 240 ? 11.954 -11.157 -23.086 1.00 67.25 240 LEU A C 1
ATOM 1834 O O . LEU A 1 240 ? 11.178 -10.227 -22.877 1.00 67.25 240 LEU A O 1
ATOM 1838 N N . GLN A 1 241 ? 11.517 -12.378 -23.382 1.00 67.50 241 GLN A N 1
ATOM 1839 C CA . GLN A 1 241 ? 10.092 -12.728 -23.370 1.00 67.50 241 GLN A CA 1
ATOM 1840 C C . GLN A 1 241 ? 9.607 -13.050 -21.955 1.00 67.50 241 GLN A C 1
ATOM 1842 O O . GLN A 1 241 ? 8.939 -14.053 -21.717 1.00 67.50 241 GLN A O 1
ATOM 1847 N N . TRP A 1 242 ? 9.987 -12.221 -20.985 1.00 74.75 242 TRP A N 1
ATOM 1848 C CA . TRP A 1 242 ? 9.592 -12.407 -19.597 1.00 74.75 242 TRP A CA 1
ATOM 1849 C C . TRP A 1 242 ? 8.296 -11.652 -19.328 1.00 74.75 242 TRP A C 1
ATOM 1851 O O . TRP A 1 242 ? 8.311 -10.415 -19.307 1.00 74.75 242 TRP A O 1
ATOM 1861 N N . PRO A 1 243 ? 7.171 -12.364 -19.138 1.00 74.44 243 PRO A N 1
ATOM 1862 C CA . PRO A 1 243 ? 5.920 -11.714 -18.809 1.00 74.44 243 PRO A CA 1
ATOM 1863 C C . PRO A 1 243 ? 6.014 -11.139 -17.400 1.00 74.44 243 PRO A C 1
ATOM 1865 O O . PRO A 1 243 ? 6.406 -11.820 -16.449 1.00 74.44 243 PRO A O 1
ATOM 1868 N N . TYR A 1 244 ? 5.613 -9.884 -17.259 1.00 81.94 244 TYR A N 1
ATOM 1869 C CA . TYR A 1 244 ? 5.447 -9.251 -15.967 1.00 81.94 244 TYR A CA 1
ATOM 1870 C C . TYR A 1 244 ? 4.033 -8.734 -15.823 1.00 81.94 244 TYR A C 1
ATOM 1872 O O . TYR A 1 244 ? 3.539 -7.971 -16.652 1.00 81.94 244 TYR A O 1
ATOM 1880 N N . SER A 1 245 ? 3.403 -9.153 -14.734 1.00 84.94 245 SER A N 1
ATOM 1881 C CA . SER A 1 245 ? 2.046 -8.772 -14.390 1.00 84.94 245 SER A CA 1
ATOM 1882 C C . SER A 1 245 ? 2.016 -8.189 -12.987 1.00 84.94 245 SER A C 1
ATOM 1884 O O . SER A 1 245 ? 2.439 -8.863 -12.044 1.00 84.94 245 SER A O 1
ATOM 1886 N N . GLU A 1 246 ? 1.460 -6.992 -12.834 1.00 87.19 246 GLU A N 1
ATOM 1887 C CA . GLU A 1 246 ? 1.056 -6.497 -11.518 1.00 87.19 246 GLU A CA 1
ATOM 1888 C C . GLU A 1 246 ? -0.424 -6.779 -11.303 1.00 87.19 246 GLU A C 1
ATOM 1890 O O . GLU A 1 246 ? -1.251 -6.661 -12.214 1.00 87.19 246 GLU A O 1
ATOM 1895 N N . ARG A 1 247 ? -0.760 -7.159 -10.073 1.00 90.81 247 ARG A N 1
ATOM 1896 C CA . ARG A 1 247 ? -2.132 -7.469 -9.678 1.00 90.81 247 ARG A CA 1
ATOM 1897 C C . ARG A 1 247 ? -2.546 -6.554 -8.543 1.00 90.81 247 ARG A C 1
ATOM 1899 O O . ARG A 1 247 ? -1.739 -6.243 -7.669 1.00 90.81 247 ARG A O 1
ATOM 1906 N N . LEU A 1 248 ? -3.802 -6.131 -8.564 1.00 94.12 248 LEU A N 1
ATOM 1907 C CA . LEU A 1 248 ? -4.470 -5.564 -7.406 1.00 94.12 248 LEU A CA 1
ATOM 1908 C C . LEU A 1 248 ? -5.084 -6.724 -6.631 1.00 94.12 248 LEU A C 1
ATOM 1910 O O . LEU A 1 248 ? -5.875 -7.486 -7.182 1.00 94.12 248 LEU A O 1
ATOM 1914 N N . VAL A 1 249 ? -4.719 -6.854 -5.366 1.00 94.19 249 VAL A N 1
ATOM 1915 C CA . VAL A 1 249 ? -5.259 -7.862 -4.463 1.00 94.19 249 VAL A CA 1
ATOM 1916 C C . VAL A 1 249 ? -6.123 -7.182 -3.422 1.00 94.19 249 VAL A C 1
ATOM 1918 O O . VAL A 1 249 ? -5.764 -6.143 -2.860 1.00 94.19 249 VAL A O 1
ATOM 1921 N N . VAL A 1 250 ? -7.279 -7.784 -3.182 1.00 95.69 250 VAL A N 1
ATOM 1922 C CA . VAL A 1 250 ? -8.251 -7.365 -2.174 1.00 95.69 250 VAL A CA 1
ATOM 1923 C C . VAL A 1 250 ? -8.782 -8.588 -1.442 1.00 95.69 250 VAL A C 1
ATOM 1925 O O . VAL A 1 250 ? -8.672 -9.714 -1.928 1.00 95.69 250 VAL A O 1
ATOM 1928 N N . LEU A 1 251 ? -9.399 -8.377 -0.283 1.00 95.50 251 LEU A N 1
ATOM 1929 C CA . LEU A 1 251 ? -10.193 -9.428 0.346 1.00 95.50 251 LEU A CA 1
ATOM 1930 C C . LEU A 1 251 ? -11.408 -9.762 -0.521 1.00 95.50 251 LEU A C 1
ATOM 1932 O O . LEU A 1 251 ? -12.064 -8.868 -1.063 1.00 95.50 251 LEU A O 1
ATOM 1936 N N . ARG A 1 252 ? -11.768 -11.045 -0.586 1.00 94.94 252 ARG A N 1
ATOM 1937 C CA . ARG A 1 252 ? -12.944 -11.532 -1.318 1.00 94.94 252 ARG A CA 1
ATOM 1938 C C . ARG A 1 252 ? -14.230 -10.842 -0.871 1.00 94.94 252 ARG A C 1
ATOM 1940 O O . ARG A 1 252 ? -15.074 -10.536 -1.702 1.00 94.94 252 ARG A O 1
ATOM 1947 N N . SER A 1 253 ? -14.359 -10.526 0.415 1.00 94.69 253 SER A N 1
ATOM 1948 C CA . SER A 1 253 ? -15.502 -9.782 0.963 1.00 94.69 253 SER A CA 1
ATOM 1949 C C . SER A 1 253 ? -15.600 -8.332 0.468 1.00 94.69 253 SER A C 1
ATOM 1951 O O . SER A 1 253 ? -16.660 -7.715 0.580 1.00 94.69 253 SER A O 1
ATOM 1953 N N . LEU A 1 254 ? -14.517 -7.777 -0.086 1.00 95.56 254 LEU A N 1
ATOM 1954 C CA . LEU A 1 254 ? -14.446 -6.401 -0.574 1.00 95.56 254 LEU A CA 1
ATOM 1955 C C . LEU A 1 254 ? -14.523 -6.290 -2.097 1.00 95.56 254 LEU A C 1
ATOM 1957 O O . LEU A 1 254 ? -14.654 -5.175 -2.598 1.00 95.56 254 LEU A O 1
ATOM 1961 N N . VAL A 1 255 ? -14.455 -7.400 -2.840 1.00 94.75 255 VAL A N 1
ATOM 1962 C CA . VAL A 1 255 ? -14.400 -7.360 -4.311 1.00 94.75 255 VAL A CA 1
ATOM 1963 C C . VAL A 1 255 ? -15.617 -6.648 -4.904 1.00 94.75 255 VAL A C 1
ATOM 1965 O O . VAL A 1 255 ? -15.463 -5.792 -5.767 1.00 94.75 255 VAL A O 1
ATOM 1968 N N . GLU A 1 256 ? -16.814 -6.897 -4.374 1.00 94.38 256 GLU A N 1
ATOM 1969 C CA . GLU A 1 256 ? -18.062 -6.284 -4.853 1.00 94.38 256 GLU A CA 1
ATOM 1970 C C . GLU A 1 256 ? -18.279 -4.851 -4.333 1.00 94.38 256 GLU A C 1
ATOM 1972 O O . GLU A 1 256 ? -19.283 -4.210 -4.646 1.00 94.38 256 GLU A O 1
ATOM 1977 N N . GLN A 1 257 ? -17.352 -4.304 -3.537 1.00 95.06 257 GLN A N 1
ATOM 1978 C CA . GLN A 1 257 ? -17.477 -2.933 -3.050 1.00 95.06 257 GLN A CA 1
ATOM 1979 C C . GLN A 1 257 ? -17.336 -1.950 -4.225 1.00 95.06 257 GLN A C 1
ATOM 1981 O O . GLN A 1 257 ? -16.280 -1.916 -4.869 1.00 95.06 257 GLN A O 1
ATOM 1986 N N . PRO A 1 258 ? -18.320 -1.058 -4.475 1.00 93.50 258 PRO A N 1
ATOM 1987 C CA . PRO A 1 258 ? -18.315 -0.173 -5.647 1.00 93.50 258 PR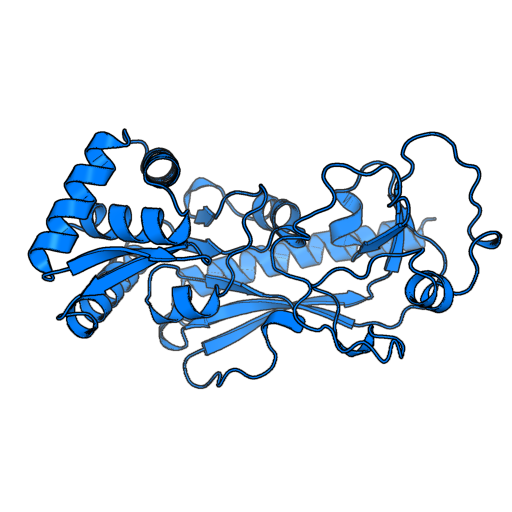O A CA 1
ATOM 1988 C C . PRO A 1 258 ? -17.058 0.691 -5.769 1.00 93.50 258 PRO A C 1
ATOM 1990 O O . PRO A 1 258 ? -16.642 1.080 -6.859 1.00 93.50 258 PRO A O 1
ATOM 1993 N N . ARG A 1 259 ? -16.441 1.015 -4.633 1.00 91.69 259 ARG A N 1
ATOM 1994 C CA . ARG A 1 259 ? -15.237 1.841 -4.575 1.00 91.69 259 ARG A CA 1
ATOM 1995 C C . ARG A 1 259 ? -13.966 1.081 -4.927 1.00 91.69 259 ARG A C 1
ATOM 1997 O O . ARG A 1 259 ? -13.086 1.677 -5.537 1.00 91.69 259 ARG A O 1
ATOM 2004 N N . ILE A 1 260 ? -13.903 -0.209 -4.602 1.00 94.62 260 ILE A N 1
ATOM 2005 C CA . ILE A 1 260 ? -12.825 -1.101 -5.036 1.00 94.62 260 ILE A CA 1
ATOM 2006 C C . ILE A 1 260 ? -12.932 -1.337 -6.545 1.00 94.62 260 ILE A C 1
ATOM 2008 O O . ILE A 1 260 ? -11.955 -1.150 -7.263 1.00 94.62 260 ILE A O 1
ATOM 2012 N N . GLN A 1 261 ? -14.139 -1.610 -7.048 1.00 94.50 261 GLN A N 1
ATOM 2013 C CA . GLN A 1 261 ? -14.393 -1.750 -8.486 1.00 94.50 261 GLN A CA 1
ATOM 2014 C C . GLN A 1 261 ? -14.035 -0.481 -9.272 1.00 94.50 261 GLN A C 1
ATOM 2016 O O . GLN A 1 261 ? -13.405 -0.550 -10.330 1.00 94.50 261 GLN A O 1
ATOM 2021 N N . ARG A 1 262 ? -14.382 0.699 -8.737 1.00 92.56 262 ARG A N 1
ATOM 2022 C CA . ARG A 1 262 ? -14.007 1.987 -9.337 1.00 92.56 262 ARG A CA 1
ATOM 2023 C C . ARG A 1 262 ? -12.496 2.206 -9.323 1.00 92.56 262 ARG A C 1
ATOM 2025 O O . ARG A 1 262 ? -11.955 2.593 -10.351 1.00 92.56 262 ARG A O 1
ATOM 2032 N N . LEU A 1 263 ? -11.827 1.932 -8.198 1.00 92.88 263 LEU A N 1
ATOM 2033 C CA . LEU A 1 263 ? -10.368 2.006 -8.085 1.00 92.88 263 LEU A CA 1
ATOM 2034 C C . LEU A 1 263 ? -9.693 1.148 -9.160 1.00 92.88 263 LEU A C 1
ATOM 2036 O O . LEU A 1 263 ? -8.860 1.656 -9.906 1.00 92.88 263 LEU A O 1
ATOM 2040 N N . PHE A 1 264 ? -10.083 -0.124 -9.260 1.00 93.75 264 PHE A N 1
ATOM 2041 C CA . PHE A 1 264 ? -9.552 -1.040 -10.263 1.00 93.75 264 PHE A CA 1
ATOM 2042 C C . PHE A 1 264 ? -9.791 -0.516 -11.683 1.00 93.75 264 PHE A C 1
ATOM 2044 O O . PHE A 1 264 ? -8.846 -0.351 -12.450 1.00 93.75 264 PHE A O 1
ATOM 2051 N N . SER A 1 265 ? -11.037 -0.159 -12.005 1.00 92.00 265 SER A N 1
ATOM 2052 C CA . SER A 1 265 ? -11.410 0.362 -13.326 1.00 92.00 265 SER A CA 1
ATOM 2053 C C . SER A 1 265 ? -10.625 1.622 -13.703 1.00 92.00 265 SER A C 1
ATOM 2055 O O . SER A 1 265 ? -10.215 1.778 -14.853 1.00 92.00 265 SER A O 1
ATOM 2057 N N . ASP A 1 266 ? -10.394 2.527 -12.748 1.00 91.00 266 ASP A N 1
ATOM 2058 C CA . ASP A 1 266 ? -9.640 3.759 -12.973 1.00 91.00 266 ASP A CA 1
ATOM 2059 C C . ASP A 1 266 ? -8.155 3.497 -13.227 1.00 91.00 266 ASP A C 1
ATOM 2061 O O . ASP A 1 266 ? -7.596 4.084 -14.159 1.00 91.00 266 ASP A O 1
ATOM 2065 N N . ILE A 1 267 ? -7.527 2.606 -12.451 1.00 91.06 267 ILE A N 1
ATOM 2066 C CA . ILE A 1 267 ? -6.123 2.227 -12.654 1.00 91.06 267 ILE A CA 1
ATOM 2067 C C . ILE A 1 267 ? -5.968 1.540 -14.015 1.00 91.06 267 ILE A C 1
ATOM 2069 O O . ILE A 1 267 ? -5.173 1.998 -14.835 1.00 91.06 267 ILE A O 1
ATOM 2073 N N . THR A 1 268 ? -6.763 0.504 -14.294 1.00 91.06 268 THR A N 1
ATOM 2074 C CA . THR A 1 268 ? -6.666 -0.296 -15.526 1.00 91.06 268 THR A CA 1
ATOM 2075 C C . THR A 1 268 ? -6.915 0.549 -16.772 1.00 91.06 268 THR A C 1
ATOM 2077 O O . THR A 1 268 ? -6.158 0.475 -17.739 1.00 91.06 268 THR A O 1
ATOM 2080 N N . ARG A 1 269 ? -7.921 1.434 -16.749 1.00 90.12 269 ARG A N 1
ATOM 2081 C CA . ARG A 1 269 ? -8.195 2.358 -17.860 1.00 90.12 269 ARG A CA 1
ATOM 2082 C C . ARG A 1 269 ? -7.008 3.277 -18.143 1.00 90.12 269 ARG A C 1
ATOM 2084 O O . ARG A 1 269 ? -6.632 3.445 -19.301 1.00 90.12 269 ARG A O 1
ATOM 2091 N N . ARG A 1 270 ? -6.414 3.875 -17.105 1.00 89.00 270 ARG A N 1
ATOM 2092 C CA . ARG A 1 270 ? -5.290 4.812 -17.263 1.00 89.00 270 ARG A CA 1
ATOM 2093 C C . ARG A 1 270 ? -3.998 4.099 -17.668 1.00 89.00 270 ARG A C 1
ATOM 2095 O O . ARG A 1 270 ? -3.272 4.623 -18.508 1.00 89.00 270 ARG A O 1
ATOM 2102 N N . LEU A 1 271 ? -3.741 2.902 -17.136 1.00 86.75 271 LEU A N 1
ATOM 2103 C CA . LEU A 1 271 ? -2.642 2.042 -17.586 1.00 86.75 271 LEU A CA 1
ATOM 2104 C C . LEU A 1 271 ? -2.809 1.648 -19.055 1.00 86.75 271 LEU A C 1
ATOM 2106 O O . LEU A 1 271 ? -1.857 1.756 -19.819 1.00 86.75 271 LEU A O 1
ATOM 2110 N N . GLY A 1 272 ? -4.020 1.275 -19.477 1.00 85.00 272 GLY A N 1
ATOM 2111 C CA . GLY A 1 272 ? -4.319 0.956 -20.873 1.00 85.00 272 GLY A CA 1
ATOM 2112 C C . GLY A 1 272 ? -4.005 2.117 -21.820 1.00 85.00 272 GLY A C 1
ATOM 2113 O O . GLY A 1 272 ? -3.347 1.919 -22.840 1.00 85.00 272 GLY A O 1
ATOM 2114 N N . SER A 1 273 ? -4.395 3.343 -21.456 1.00 85.19 273 SER A N 1
ATOM 2115 C CA . SER A 1 273 ? -4.047 4.545 -22.228 1.00 85.19 273 SER A CA 1
ATOM 2116 C C . SER A 1 273 ? -2.535 4.798 -22.287 1.00 85.19 273 SER A C 1
ATOM 2118 O O . SER A 1 273 ? -2.021 5.174 -23.340 1.00 85.19 273 SER A O 1
ATOM 2120 N N . LEU A 1 274 ? -1.809 4.564 -21.187 1.00 82.75 274 LEU A N 1
ATOM 2121 C CA . LEU A 1 274 ? -0.348 4.691 -21.155 1.00 82.75 274 LEU A CA 1
ATOM 2122 C C . LEU A 1 274 ? 0.343 3.656 -22.050 1.00 82.75 274 LEU A C 1
ATOM 2124 O O . LEU A 1 274 ? 1.248 4.016 -22.801 1.00 82.75 274 LEU A O 1
ATOM 2128 N N . SER A 1 275 ? -0.099 2.400 -22.006 1.00 78.56 275 SER A N 1
ATOM 2129 C CA . SER A 1 275 ? 0.439 1.320 -22.839 1.00 78.56 275 SER A CA 1
ATOM 2130 C C . SER A 1 275 ? 0.170 1.545 -24.329 1.00 78.56 275 SER A C 1
ATOM 2132 O O . SER A 1 275 ? 1.055 1.320 -25.149 1.00 78.56 275 SER A O 1
ATOM 2134 N N . GLN A 1 276 ? -1.015 2.046 -24.697 1.00 79.31 276 GLN A N 1
ATOM 2135 C CA . GLN A 1 276 ? -1.330 2.389 -26.090 1.00 79.31 276 GLN A CA 1
ATOM 2136 C C . GLN A 1 276 ? -0.447 3.522 -26.620 1.00 79.31 276 GLN A C 1
ATOM 2138 O O . GLN A 1 276 ? 0.073 3.419 -27.728 1.00 79.31 276 GLN A O 1
ATOM 2143 N N . ALA A 1 277 ? -0.228 4.574 -25.824 1.00 79.25 277 ALA A N 1
ATOM 2144 C CA . ALA A 1 277 ? 0.677 5.656 -26.206 1.00 79.25 277 ALA A CA 1
ATOM 2145 C C . ALA A 1 277 ? 2.105 5.140 -26.460 1.00 79.25 277 ALA A C 1
ATOM 2147 O O . ALA A 1 277 ? 2.752 5.554 -27.415 1.00 79.25 277 ALA A O 1
ATOM 2148 N N . LEU A 1 278 ? 2.570 4.185 -25.649 1.00 71.94 278 LEU A N 1
ATOM 2149 C CA . LEU A 1 278 ? 3.885 3.559 -25.812 1.00 71.94 278 LEU A CA 1
ATOM 2150 C C . LEU A 1 278 ? 3.997 2.712 -27.086 1.00 71.94 278 LEU A C 1
ATOM 2152 O O . LEU A 1 278 ? 5.036 2.738 -27.739 1.00 71.94 278 LEU A O 1
ATOM 2156 N N . ALA A 1 279 ? 2.938 1.991 -27.464 1.00 69.31 279 ALA A N 1
ATOM 2157 C CA . ALA A 1 279 ? 2.923 1.216 -28.704 1.00 69.31 279 ALA A CA 1
ATOM 2158 C C . ALA A 1 279 ? 2.992 2.113 -29.955 1.00 69.31 279 ALA A C 1
ATOM 2160 O O . ALA A 1 279 ? 3.638 1.750 -30.936 1.00 69.31 279 ALA A O 1
ATOM 2161 N N . VAL A 1 280 ? 2.360 3.293 -29.915 1.00 66.38 280 VAL A N 1
ATOM 2162 C CA . VAL A 1 280 ? 2.412 4.278 -31.010 1.00 66.38 280 VAL A CA 1
ATOM 2163 C C . VAL A 1 280 ? 3.798 4.916 -31.114 1.00 66.38 280 VAL A C 1
ATOM 2165 O O . VAL A 1 280 ? 4.341 4.991 -32.214 1.00 66.38 280 VAL A O 1
ATOM 2168 N N . ASP A 1 281 ? 4.392 5.314 -29.984 1.00 61.19 281 ASP A N 1
ATOM 2169 C CA . ASP A 1 281 ? 5.743 5.892 -29.942 1.00 61.19 281 ASP A CA 1
ATOM 2170 C C . ASP A 1 281 ? 6.793 4.895 -30.480 1.00 61.19 281 ASP A C 1
ATOM 2172 O O . ASP A 1 281 ? 7.695 5.280 -31.221 1.00 61.19 281 ASP A O 1
ATOM 2176 N N . ALA A 1 282 ? 6.648 3.601 -30.166 1.00 58.69 282 ALA A N 1
ATOM 2177 C CA . ALA A 1 282 ? 7.539 2.544 -30.648 1.00 58.69 282 ALA A CA 1
ATOM 2178 C C . ALA A 1 282 ? 7.381 2.228 -32.147 1.00 58.69 282 ALA A C 1
ATOM 2180 O O . ALA A 1 282 ? 8.340 1.797 -32.775 1.00 58.69 282 ALA A O 1
ATOM 2181 N N . ALA A 1 283 ? 6.194 2.429 -32.729 1.00 53.53 283 ALA A N 1
ATOM 2182 C CA . ALA A 1 283 ? 5.963 2.223 -34.162 1.00 53.53 283 ALA A CA 1
ATOM 2183 C C . ALA A 1 283 ? 6.471 3.390 -35.032 1.00 53.53 283 ALA A C 1
ATOM 2185 O O . ALA A 1 283 ? 6.606 3.237 -36.246 1.00 53.53 283 ALA A O 1
ATOM 2186 N N . ALA A 1 284 ? 6.713 4.556 -34.426 1.00 44.38 284 ALA A N 1
ATOM 2187 C CA . ALA A 1 284 ? 7.167 5.768 -35.105 1.00 44.38 284 ALA A CA 1
ATOM 2188 C C . ALA A 1 284 ? 8.697 5.978 -35.065 1.00 44.38 284 ALA A C 1
ATOM 2190 O O . ALA A 1 284 ? 9.187 6.892 -35.732 1.00 44.38 284 ALA A O 1
ATOM 2191 N N . ALA A 1 285 ? 9.429 5.168 -34.290 1.00 42.78 285 ALA A N 1
ATOM 2192 C CA . ALA A 1 285 ? 10.881 5.236 -34.082 1.00 42.78 285 ALA A CA 1
ATOM 2193 C C . ALA A 1 285 ? 11.625 4.102 -34.806 1.00 42.78 285 ALA A C 1
ATOM 2195 O O . ALA A 1 285 ? 12.772 4.350 -35.246 1.00 42.78 285 ALA A O 1
#

pLDDT: mean 78.03, std 18.41, range [28.5, 98.0]

Sequence (285 aa):
MISLEELEALDLALWLRTGQAAGQAMHCNQSTVSRRIRRVLDAFDGEICRNSVGLYVRSDCDDLLLMERQIHQLYRLGNNGRIRINIPAWSHRVIRNLLSEHAICVNPEADFCCENPLQLLRSHVIDACVVTPTQMVGEAFDDLVEMELYSVPIHLYCLAGRSTGLRSDDLGDPLELVATGGLALASFLPQSCDVGSGSSPAAASSQDRCPGGGTRHQLIFATPVMARLLPGAIQLRHDLQWPYSERLVVLRSLVEQPRIQRLFSDITRRLGSLSQALAVDAAAA